Protein AF-A0A958JFH8-F1 (afdb_monomer_lite)

Radius of gyration: 34.31 Å; chains: 1; bounding box: 48×80×85 Å

Sequence (199 aa):
MSQTAINSTSQVHRKCSRRLGHFPWKLSGVAFRKRTEQREAQPAPEQCMRERDEEAGFTLIELLVASAIIVVLSGLAVQAYVIYRESSYHTIAMQMMGNTRTAMEAGKVDSERFTNNLFFISQTPGPATAMDGEDIVPGLTLPNDFYVYVFHNPGCQFVGCMEDYVITRHCKSGQRVIYSKAHDMGETVVYNAAAGGSC

Structure (mmCIF, N/CA/C/O backbone):
data_AF-A0A958JFH8-F1
#
_entry.id   AF-A0A958JFH8-F1
#
loop_
_atom_site.group_PDB
_atom_site.id
_atom_site.type_symbol
_atom_site.label_atom_id
_atom_site.label_alt_id
_atom_site.label_comp_id
_atom_site.label_asym_id
_atom_site.label_entity_id
_atom_site.label_seq_id
_atom_site.pdbx_PDB_ins_code
_atom_site.Cartn_x
_atom_site.Cartn_y
_atom_site.Cartn_z
_atom_site.occupancy
_atom_site.B_iso_or_equiv
_atom_site.auth_seq_id
_atom_site.auth_comp_id
_atom_site.auth_asym_id
_atom_site.auth_atom_id
_atom_site.pdbx_PDB_model_num
ATOM 1 N N . MET A 1 1 ? -14.923 -63.866 -23.556 1.00 43.12 1 MET A N 1
ATOM 2 C CA . MET A 1 1 ? -13.708 -64.141 -22.755 1.00 43.12 1 MET A CA 1
ATOM 3 C C . MET A 1 1 ? -13.418 -62.896 -21.938 1.00 43.12 1 MET A C 1
ATOM 5 O O . MET A 1 1 ? -13.375 -61.839 -22.536 1.00 43.12 1 MET A O 1
ATOM 9 N N . SER A 1 2 ? -13.237 -62.870 -20.630 1.00 45.47 2 SER A N 1
ATOM 10 C CA . SER A 1 2 ? -13.609 -63.737 -19.518 1.00 45.47 2 SER A CA 1
ATOM 11 C C . SER A 1 2 ? -13.667 -62.784 -18.318 1.00 45.47 2 SER A C 1
ATOM 13 O O . SER A 1 2 ? -12.849 -61.873 -18.221 1.00 45.47 2 SER A O 1
ATOM 15 N N . GLN A 1 3 ? -14.659 -62.956 -17.453 1.00 48.97 3 GLN A N 1
ATOM 16 C CA . GLN A 1 3 ? -14.825 -62.210 -16.206 1.00 48.97 3 GLN A CA 1
ATOM 17 C C . GLN A 1 3 ? -13.693 -62.535 -15.226 1.00 48.97 3 GLN A C 1
ATOM 19 O O . GLN A 1 3 ? -13.266 -63.687 -15.183 1.00 48.97 3 GLN A O 1
ATOM 24 N N . THR A 1 4 ? -13.322 -61.601 -14.343 1.00 50.38 4 THR A N 1
ATOM 25 C CA . THR A 1 4 ? -13.202 -61.909 -12.904 1.00 50.38 4 THR A CA 1
ATOM 26 C C . THR A 1 4 ? -13.373 -60.640 -12.062 1.00 50.38 4 THR A C 1
ATOM 28 O O . THR A 1 4 ? -12.617 -59.682 -12.186 1.00 50.38 4 THR A O 1
ATOM 31 N N . ALA A 1 5 ? -14.383 -60.664 -11.199 1.00 48.44 5 ALA A N 1
ATOM 32 C CA . ALA A 1 5 ? -14.588 -59.770 -10.066 1.00 48.44 5 ALA A CA 1
ATOM 33 C C . ALA A 1 5 ? -14.142 -60.490 -8.790 1.00 48.44 5 ALA A C 1
ATOM 35 O O . ALA A 1 5 ? -14.428 -61.678 -8.710 1.00 48.44 5 ALA A O 1
ATOM 36 N N . ILE A 1 6 ? -13.570 -59.802 -7.787 1.00 53.66 6 ILE A N 1
ATOM 37 C CA . ILE A 1 6 ? -13.691 -60.181 -6.361 1.00 53.66 6 ILE A CA 1
ATOM 38 C C . ILE A 1 6 ? -13.686 -58.919 -5.471 1.00 53.66 6 ILE A C 1
ATOM 40 O O . ILE A 1 6 ? -12.762 -58.111 -5.500 1.00 53.66 6 ILE A O 1
ATOM 44 N N . ASN A 1 7 ? -14.756 -58.801 -4.679 1.00 47.31 7 ASN A N 1
ATOM 45 C CA . ASN A 1 7 ? -14.999 -57.905 -3.543 1.00 47.31 7 ASN A CA 1
ATOM 46 C C . ASN A 1 7 ? -14.060 -58.159 -2.350 1.00 47.31 7 ASN A C 1
ATOM 48 O O . ASN A 1 7 ? -13.748 -59.310 -2.075 1.00 47.31 7 ASN A O 1
ATOM 52 N N . SER A 1 8 ? -13.814 -57.141 -1.512 1.00 47.75 8 SER A N 1
ATOM 53 C CA . SER A 1 8 ? -13.872 -57.308 -0.045 1.00 47.75 8 SER A CA 1
ATOM 54 C C . SER A 1 8 ? -13.848 -55.965 0.697 1.00 47.75 8 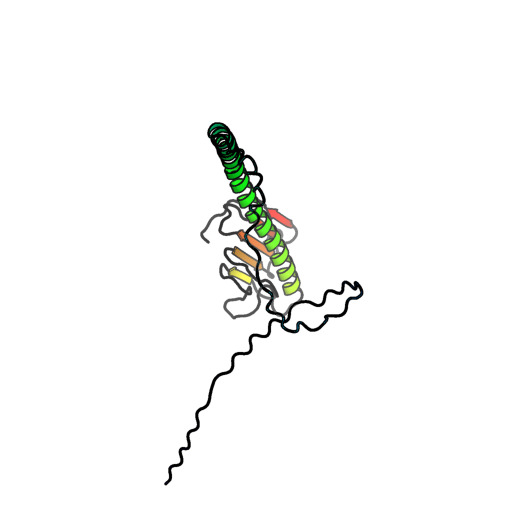SER A C 1
ATOM 56 O O . SER A 1 8 ? -12.862 -55.236 0.701 1.00 47.75 8 SER A O 1
ATOM 58 N N . THR A 1 9 ? -14.953 -55.694 1.382 1.00 48.53 9 THR A N 1
ATOM 59 C CA . THR A 1 9 ? -15.165 -54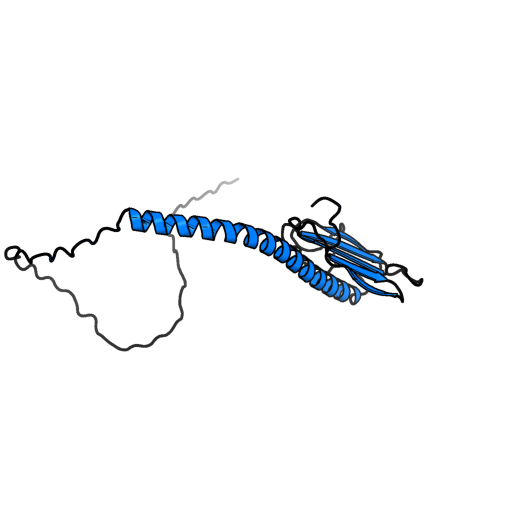.760 2.499 1.00 48.53 9 THR A CA 1
ATOM 60 C C . THR A 1 9 ? -14.145 -54.893 3.639 1.00 48.53 9 THR A C 1
ATOM 62 O O . THR A 1 9 ? -13.777 -56.016 3.962 1.00 48.53 9 THR A O 1
ATOM 65 N N . SER A 1 10 ? -13.807 -53.792 4.336 1.00 47.06 10 SER A N 1
ATOM 66 C CA . SER A 1 10 ? -13.825 -53.708 5.818 1.00 47.06 10 SER A CA 1
ATOM 67 C C . SER A 1 10 ? -13.238 -52.391 6.372 1.00 47.06 10 SER A C 1
ATOM 69 O O . SER A 1 10 ? -12.043 -52.140 6.300 1.00 47.06 10 SER A O 1
ATOM 71 N N . GLN A 1 11 ? -14.130 -51.608 6.985 1.00 51.16 11 GLN A N 1
ATOM 72 C CA . GLN A 1 11 ? -14.011 -50.894 8.268 1.00 51.16 11 GLN A CA 1
ATOM 73 C C . GLN A 1 11 ? -12.861 -49.905 8.571 1.00 51.16 11 GLN A C 1
ATOM 75 O O . GLN A 1 11 ? -11.722 -50.257 8.849 1.00 51.16 11 GLN A O 1
ATOM 80 N N . VAL A 1 12 ? -13.273 -48.635 8.683 1.00 49.16 12 VAL A N 1
ATOM 81 C CA . VAL A 1 12 ? -13.224 -47.787 9.895 1.00 49.16 12 VAL A CA 1
ATOM 82 C C . VAL A 1 12 ? -12.071 -48.038 10.878 1.00 49.16 12 VAL A C 1
ATOM 84 O O . VAL A 1 12 ? -12.144 -48.934 11.708 1.00 49.16 12 VAL A O 1
ATOM 87 N N . HIS A 1 13 ? -11.131 -47.091 10.952 1.00 42.47 13 HIS A N 1
ATOM 88 C CA . HIS A 1 13 ? -10.698 -46.559 12.247 1.00 42.47 13 HIS A CA 1
ATOM 89 C C . HIS A 1 13 ? -10.131 -45.142 12.106 1.00 42.47 13 HIS A C 1
ATOM 91 O O . HIS A 1 13 ? -9.110 -44.897 11.467 1.00 42.47 13 HIS A O 1
ATOM 97 N N . ARG A 1 14 ? -10.813 -44.190 12.749 1.00 45.66 14 ARG A N 1
ATOM 98 C CA . ARG A 1 14 ? -10.331 -42.827 12.976 1.00 45.66 14 ARG A CA 1
ATOM 99 C C . ARG A 1 14 ? -9.139 -42.883 13.937 1.00 45.66 14 ARG A C 1
ATOM 101 O O . ARG A 1 14 ? -9.270 -43.428 15.031 1.00 45.66 14 ARG A O 1
ATOM 108 N N . LYS A 1 15 ? -8.022 -42.244 13.586 1.00 43.84 15 LYS A N 1
ATOM 109 C CA . LYS A 1 15 ? -7.022 -41.785 14.561 1.00 43.84 15 LYS A CA 1
ATOM 110 C C . LYS A 1 15 ? -6.815 -40.284 14.401 1.00 43.84 15 LYS A C 1
ATOM 112 O O . LYS A 1 15 ? -6.065 -39.811 13.558 1.00 43.84 15 LYS A O 1
ATOM 117 N N . CYS A 1 16 ? -7.529 -39.556 15.254 1.00 44.66 16 CYS A N 1
ATOM 118 C CA . CYS A 1 16 ? -7.262 -38.171 15.603 1.00 44.66 16 CYS A CA 1
ATOM 119 C C . CYS A 1 16 ? -5.996 -38.153 16.474 1.00 44.66 16 CYS A C 1
ATOM 121 O O . CYS A 1 16 ? -6.046 -38.537 17.640 1.00 44.66 16 CYS A O 1
ATOM 123 N N . SER A 1 17 ? -4.855 -37.772 15.898 1.00 44.22 17 SER A N 1
ATOM 124 C CA . SER A 1 17 ? -3.601 -37.579 16.632 1.00 44.22 17 SER A CA 1
ATOM 125 C C . SER A 1 17 ? -3.283 -36.089 16.692 1.00 44.22 17 SER A C 1
ATOM 127 O O . SER A 1 17 ? -2.639 -35.538 15.802 1.00 44.22 17 SER A O 1
ATOM 129 N N . ARG A 1 18 ? -3.738 -35.441 17.769 1.00 42.56 18 ARG A N 1
ATOM 130 C CA . ARG A 1 18 ? -3.262 -34.121 18.195 1.00 42.56 18 ARG A CA 1
ATOM 131 C C . ARG A 1 18 ? -1.799 -34.250 18.622 1.00 42.56 18 ARG A C 1
ATOM 133 O O . ARG A 1 18 ? -1.506 -34.905 19.617 1.00 42.56 18 ARG A O 1
ATOM 140 N N . ARG A 1 19 ? -0.888 -33.618 17.883 1.00 42.19 19 ARG A N 1
ATOM 141 C CA . ARG A 1 19 ? 0.501 -33.401 18.298 1.00 42.19 19 ARG A CA 1
ATOM 142 C C . ARG A 1 19 ? 0.599 -31.963 18.812 1.00 42.19 19 ARG A C 1
ATOM 144 O O . ARG A 1 19 ? 0.739 -31.032 18.031 1.00 42.19 19 ARG A O 1
ATOM 151 N N . LEU A 1 20 ? 0.451 -31.800 20.124 1.00 45.47 20 LEU A N 1
ATOM 152 C CA . LEU A 1 20 ? 0.710 -30.561 20.855 1.00 45.47 20 LEU A CA 1
ATOM 153 C C . LEU A 1 20 ? 1.775 -30.841 21.917 1.00 45.47 20 LEU A C 1
ATOM 155 O O . LEU A 1 20 ? 1.652 -31.804 22.667 1.00 45.47 20 LEU A O 1
ATOM 159 N N . GLY A 1 21 ? 2.763 -29.949 21.988 1.00 39.91 21 GLY A N 1
ATOM 160 C CA . GLY A 1 21 ? 3.472 -29.624 23.224 1.00 39.91 21 GLY A CA 1
ATOM 161 C C . GLY A 1 21 ? 4.788 -30.355 23.476 1.00 39.91 21 GLY A C 1
ATOM 162 O O . GLY A 1 21 ? 4.817 -31.395 24.125 1.00 39.91 21 GLY A O 1
ATOM 163 N N . HIS A 1 22 ? 5.896 -29.732 23.072 1.00 42.22 22 HIS A N 1
ATOM 164 C CA . HIS A 1 22 ? 7.178 -29.865 23.762 1.00 42.22 22 HIS A CA 1
ATOM 165 C C . HIS A 1 22 ? 7.408 -28.555 24.529 1.00 42.22 22 HIS A C 1
ATOM 167 O O . HIS A 1 22 ? 7.768 -27.542 23.940 1.00 42.22 22 HIS A O 1
ATOM 173 N N . PHE A 1 23 ? 7.116 -28.565 25.829 1.00 39.59 23 PHE A N 1
ATOM 174 C CA . PHE A 1 23 ? 7.444 -27.499 26.780 1.00 39.59 23 PHE A CA 1
ATOM 175 C C . PHE A 1 23 ? 7.890 -28.187 28.079 1.00 39.59 23 PHE A C 1
ATOM 177 O O . PHE A 1 23 ? 7.067 -28.859 28.705 1.00 39.59 23 PHE A O 1
ATOM 184 N N . PRO A 1 24 ? 9.174 -28.102 28.474 1.00 50.47 24 PRO A N 1
ATOM 185 C CA . PRO A 1 24 ? 9.676 -28.808 29.638 1.00 50.47 24 PRO A CA 1
ATOM 186 C C . PRO A 1 24 ? 9.668 -27.882 30.854 1.00 50.47 24 PRO A C 1
ATOM 188 O O . PRO A 1 24 ? 10.426 -26.921 30.934 1.00 50.47 24 PRO A O 1
ATOM 191 N N . TRP A 1 25 ? 8.853 -28.219 31.842 1.00 41.84 25 TRP A N 1
ATOM 192 C CA . TRP A 1 25 ? 9.028 -27.763 33.213 1.00 41.84 25 TRP A CA 1
ATOM 193 C C . TRP A 1 25 ? 9.111 -29.017 34.078 1.00 41.84 25 TRP A C 1
ATOM 195 O O . TRP A 1 25 ? 8.146 -29.740 34.306 1.00 41.84 25 TRP A O 1
ATOM 205 N N . LYS A 1 26 ? 10.352 -29.322 34.461 1.00 43.72 26 LYS A N 1
ATOM 206 C CA . LYS A 1 26 ? 10.720 -30.310 35.470 1.00 43.72 26 LYS A CA 1
ATOM 207 C C . LYS A 1 26 ? 10.218 -29.812 36.819 1.00 43.72 26 LYS A C 1
ATOM 209 O O . LYS A 1 26 ? 10.784 -28.849 37.320 1.00 43.72 26 LYS A O 1
ATOM 214 N N . LEU A 1 27 ? 9.290 -30.531 37.439 1.00 51.03 27 LEU A N 1
ATOM 215 C CA . LEU A 1 27 ? 9.222 -30.646 38.894 1.00 51.03 27 LEU A CA 1
ATOM 216 C C . LEU A 1 27 ? 8.847 -32.087 39.270 1.00 51.03 27 LEU A C 1
ATOM 218 O O . LEU A 1 27 ? 7.727 -32.552 39.100 1.00 51.03 27 LEU A O 1
ATOM 222 N N . SER A 1 28 ? 9.897 -32.797 39.665 1.00 46.47 28 SER A N 1
ATOM 223 C CA . SER A 1 28 ? 10.014 -33.811 40.709 1.00 46.47 28 SER A CA 1
ATOM 224 C C . SER A 1 28 ? 8.740 -34.355 41.369 1.00 46.47 28 SER A C 1
ATOM 226 O O . SER A 1 28 ? 8.088 -33.658 42.134 1.00 46.47 28 SER A O 1
ATOM 228 N N . GLY A 1 29 ? 8.557 -35.671 41.203 1.00 50.00 29 GLY A N 1
ATOM 229 C CA . GLY A 1 29 ? 8.165 -36.602 42.264 1.00 50.00 29 GLY A CA 1
ATOM 230 C C . GLY A 1 29 ? 6.700 -36.592 42.696 1.00 50.00 29 GLY A C 1
ATOM 231 O O . GLY A 1 29 ? 6.234 -35.628 43.277 1.00 50.00 29 GLY A O 1
ATOM 232 N N . VAL A 1 30 ? 6.016 -37.725 42.502 1.00 52.16 30 VAL A N 1
ATOM 233 C CA . VAL A 1 30 ? 5.329 -38.504 43.556 1.00 52.16 30 VAL A CA 1
ATOM 234 C C . VAL A 1 30 ? 4.634 -39.708 42.902 1.00 52.16 30 VAL A C 1
ATOM 236 O O . VAL A 1 30 ? 4.019 -39.620 41.842 1.00 52.16 30 VAL A O 1
ATOM 239 N N . ALA A 1 31 ? 4.800 -40.862 43.544 1.00 54.75 31 ALA A N 1
ATOM 240 C CA . ALA A 1 31 ? 4.315 -42.171 43.138 1.00 54.75 31 ALA A CA 1
ATOM 241 C C . ALA A 1 31 ? 2.780 -42.288 43.194 1.00 54.75 31 ALA A C 1
ATOM 243 O O . ALA A 1 31 ? 2.155 -41.978 44.208 1.00 54.75 31 ALA A O 1
ATOM 244 N N . PHE A 1 32 ? 2.177 -42.815 42.124 1.00 40.75 32 PHE A N 1
ATOM 245 C CA . PHE A 1 32 ? 0.748 -43.122 42.069 1.00 40.75 32 PHE A CA 1
ATOM 246 C C . PHE A 1 32 ? 0.477 -44.514 42.666 1.00 40.75 32 PHE A C 1
ATOM 248 O O . PHE A 1 32 ? 0.797 -45.550 42.078 1.00 40.75 32 PHE A O 1
ATOM 255 N N . ARG A 1 33 ? -0.081 -44.517 43.881 1.00 55.66 33 ARG A N 1
ATOM 256 C CA . ARG A 1 33 ? -0.461 -45.685 44.690 1.00 55.66 33 ARG A CA 1
ATOM 257 C C . ARG A 1 33 ? -1.808 -46.248 44.204 1.00 55.66 33 ARG A C 1
ATOM 259 O O . ARG A 1 33 ? -2.744 -45.492 43.958 1.00 55.66 33 ARG A O 1
ATOM 266 N N . LYS A 1 34 ? -1.894 -47.578 44.065 1.00 50.91 34 LYS A N 1
ATOM 267 C CA . LYS A 1 34 ? -3.080 -48.329 43.609 1.00 50.91 34 LYS A CA 1
ATOM 268 C C . LYS A 1 34 ? -4.303 -48.068 44.499 1.00 50.91 34 LYS A C 1
ATOM 270 O O . LYS A 1 34 ? -4.214 -48.159 45.719 1.00 50.91 34 LYS A O 1
ATOM 275 N N . ARG A 1 35 ? -5.443 -47.802 43.856 1.00 45.03 35 ARG A N 1
ATOM 276 C CA . ARG A 1 35 ? -6.782 -47.715 44.450 1.00 45.03 35 ARG A CA 1
ATOM 277 C C . ARG A 1 35 ? -7.375 -49.127 44.515 1.00 45.03 35 ARG A C 1
ATOM 279 O O . ARG A 1 35 ? -7.827 -49.636 43.495 1.00 45.03 35 ARG A O 1
ATOM 286 N N . THR A 1 36 ? -7.323 -49.758 45.684 1.00 53.34 36 THR A N 1
ATOM 287 C CA . THR A 1 36 ? -8.147 -50.928 46.025 1.00 53.34 36 THR A CA 1
ATOM 288 C C . THR A 1 36 ? -9.402 -50.477 46.753 1.00 53.34 36 THR A C 1
ATOM 290 O O . THR A 1 36 ? -9.381 -49.518 47.522 1.00 53.34 36 THR A O 1
ATOM 293 N N . GLU A 1 37 ? -10.482 -51.179 46.437 1.00 59.91 37 GLU A N 1
ATOM 294 C CA . GLU A 1 37 ? -11.797 -51.143 47.059 1.00 59.91 37 GLU A CA 1
ATOM 295 C C . GLU A 1 37 ? -11.754 -51.033 48.582 1.00 59.91 37 GLU A C 1
ATOM 297 O O . GLU A 1 37 ? -11.043 -51.788 49.238 1.00 59.91 37 GLU A O 1
ATOM 302 N N . GLN A 1 38 ? -12.622 -50.182 49.125 1.00 52.25 38 GLN A N 1
ATOM 303 C CA . GLN A 1 38 ? -13.293 -50.438 50.394 1.00 52.25 38 GLN A CA 1
ATOM 304 C C . GLN A 1 38 ? -14.610 -49.656 50.414 1.00 52.25 38 GLN A C 1
ATOM 306 O O . GLN A 1 38 ? -14.647 -48.428 50.434 1.00 52.25 38 GLN A O 1
ATOM 311 N N . ARG A 1 39 ? -15.707 -50.416 50.319 1.00 56.78 39 ARG A N 1
ATOM 312 C CA . ARG A 1 39 ? -17.035 -50.005 50.765 1.00 56.78 39 ARG A CA 1
ATOM 313 C C . ARG A 1 39 ? -16.984 -49.968 52.289 1.00 56.78 39 ARG A C 1
ATOM 315 O O . ARG A 1 39 ? -16.940 -51.028 52.903 1.00 56.78 39 ARG A O 1
ATOM 322 N N . GLU A 1 40 ? -17.042 -48.782 52.873 1.00 56.00 40 GLU A N 1
ATOM 323 C CA . GLU A 1 40 ? -17.376 -48.610 54.285 1.00 56.00 40 GLU A CA 1
ATOM 324 C C . GLU A 1 40 ? -18.542 -47.637 54.435 1.00 56.00 40 GLU A C 1
ATOM 326 O O . GLU A 1 40 ? -18.737 -46.714 53.643 1.00 56.00 40 GLU A O 1
ATOM 331 N N . ALA A 1 41 ? -19.372 -47.975 55.415 1.00 56.38 41 ALA A N 1
ATOM 332 C CA . ALA A 1 41 ? -20.666 -47.406 55.721 1.00 56.38 41 ALA A CA 1
ATOM 333 C C . ALA A 1 41 ? -20.605 -45.888 55.929 1.00 56.38 41 ALA A C 1
ATOM 335 O O . ALA A 1 41 ? -19.731 -45.379 56.622 1.00 56.38 41 ALA A O 1
ATOM 336 N N . GLN A 1 42 ? -21.579 -45.179 55.359 1.00 60.44 42 GLN A N 1
ATOM 337 C CA . GLN A 1 42 ? -21.812 -43.765 55.640 1.00 60.44 42 GLN A CA 1
ATOM 338 C C . GLN A 1 42 ? -22.585 -43.638 56.964 1.00 60.44 42 GLN A C 1
ATOM 340 O O . GLN A 1 42 ? -23.738 -44.079 57.016 1.00 60.44 42 GLN A O 1
ATOM 345 N N . PRO A 1 43 ? -22.009 -43.053 58.032 1.00 63.31 43 PRO A N 1
ATOM 346 C CA . PRO A 1 43 ? -22.801 -42.503 59.118 1.00 63.31 43 PRO A CA 1
ATOM 347 C C . PRO A 1 43 ? -23.482 -41.203 58.664 1.00 63.31 43 PRO A C 1
ATOM 349 O O . PRO A 1 43 ? -23.073 -40.567 57.693 1.00 63.31 43 PRO A O 1
ATOM 352 N N . ALA A 1 44 ? -24.570 -40.881 59.362 1.00 59.16 44 ALA A N 1
ATOM 353 C CA . ALA A 1 44 ? -25.533 -39.814 59.107 1.00 59.16 44 ALA A CA 1
ATOM 354 C C . ALA A 1 44 ? -24.928 -38.467 58.655 1.00 59.16 44 ALA A C 1
ATOM 356 O O . ALA A 1 44 ? -23.821 -38.120 59.065 1.00 59.16 44 ALA A O 1
ATOM 357 N N . PRO A 1 45 ? -25.670 -37.668 57.862 1.00 54.47 45 PRO A N 1
ATOM 358 C CA . PRO A 1 45 ? -25.220 -36.344 57.470 1.00 54.47 45 PRO A CA 1
ATOM 359 C C . PRO A 1 45 ? -25.181 -35.442 58.705 1.00 54.47 45 PRO A C 1
ATOM 361 O O . PRO A 1 45 ? -26.208 -34.921 59.142 1.00 54.47 45 PRO A O 1
ATOM 364 N N . GLU A 1 46 ? -23.989 -35.236 59.259 1.00 58.62 46 GLU A N 1
ATOM 365 C CA . GLU A 1 46 ? -23.711 -34.028 60.020 1.00 58.62 46 GLU A CA 1
ATOM 366 C C . GLU A 1 46 ? -24.025 -32.852 59.095 1.00 58.62 46 GLU A C 1
ATOM 368 O O . GLU A 1 46 ? -23.377 -32.635 58.068 1.00 58.62 46 GLU A O 1
ATOM 373 N N . GLN A 1 47 ? -25.096 -32.135 59.425 1.00 61.31 47 GLN A N 1
ATOM 374 C CA . GLN A 1 47 ? -25.429 -30.861 58.816 1.00 61.31 47 GLN A CA 1
ATOM 375 C C . GLN A 1 47 ? -24.329 -29.875 59.208 1.00 61.31 47 GLN A C 1
ATOM 377 O O . GLN A 1 47 ? -24.446 -29.141 60.186 1.00 61.31 47 GLN A O 1
ATOM 382 N N . CYS A 1 48 ? -23.237 -29.881 58.445 1.00 55.00 48 CYS A N 1
ATOM 383 C CA . CYS A 1 48 ? -22.303 -28.776 58.425 1.00 55.00 48 CYS A CA 1
ATOM 384 C C . CYS A 1 48 ? -23.128 -27.555 58.011 1.00 55.00 48 CYS A C 1
ATOM 386 O O . CYS A 1 48 ? -23.688 -27.525 56.910 1.00 55.00 48 CYS A O 1
ATOM 388 N N . MET A 1 49 ? -23.289 -26.606 58.938 1.00 54.84 49 MET A N 1
ATOM 389 C CA . MET A 1 49 ? -23.794 -25.272 58.648 1.00 54.84 49 MET A CA 1
ATOM 390 C C . MET A 1 49 ? -23.076 -24.793 57.389 1.00 54.84 49 MET A C 1
ATOM 392 O O . MET A 1 49 ? -21.892 -24.473 57.428 1.00 54.84 49 MET A O 1
ATOM 396 N N . ARG A 1 50 ? -23.788 -24.763 56.257 1.00 61.38 50 ARG A N 1
ATOM 397 C CA . ARG A 1 50 ? -23.412 -23.862 55.177 1.00 61.38 50 ARG A CA 1
ATOM 398 C C . ARG A 1 50 ? -23.501 -22.486 55.807 1.00 61.38 50 ARG A C 1
ATOM 400 O O . ARG A 1 50 ? -24.613 -22.009 56.047 1.00 61.38 50 ARG A O 1
ATOM 407 N N . GLU A 1 51 ? -22.352 -21.887 56.100 1.00 63.03 51 GLU A N 1
ATOM 408 C CA . GLU A 1 51 ? -22.230 -20.439 56.041 1.00 63.03 51 GLU A CA 1
ATOM 409 C C . GLU A 1 51 ? -22.904 -20.053 54.724 1.00 63.03 51 GLU A C 1
ATOM 411 O O . GLU A 1 51 ? -22.473 -20.420 53.629 1.00 63.03 51 GLU A O 1
ATOM 416 N N . ARG A 1 52 ? -24.107 -19.487 54.840 1.00 63.38 52 ARG A N 1
ATOM 417 C CA . ARG A 1 52 ? -24.708 -18.778 53.729 1.00 63.38 52 ARG A CA 1
ATOM 418 C C . ARG A 1 52 ? -23.815 -17.566 53.603 1.00 63.38 52 ARG A C 1
ATOM 420 O O . ARG A 1 52 ? -24.012 -16.617 54.353 1.00 63.38 52 ARG A O 1
ATOM 427 N N . ASP A 1 53 ? -22.809 -17.668 52.737 1.00 64.94 53 ASP A N 1
ATOM 428 C CA . ASP A 1 53 ? -22.144 -16.498 52.189 1.00 64.94 53 ASP A CA 1
ATOM 429 C C . ASP A 1 53 ? -23.268 -15.523 51.862 1.00 64.94 53 ASP A C 1
ATOM 431 O O . ASP A 1 53 ? -24.192 -15.860 51.114 1.00 64.94 53 ASP A O 1
ATOM 435 N N . GLU A 1 54 ? -23.284 -14.393 52.561 1.00 62.03 54 GLU A N 1
ATOM 436 C CA . GLU A 1 54 ? -24.270 -13.355 52.344 1.00 62.03 54 GLU A CA 1
ATOM 437 C C . GLU A 1 54 ? -24.109 -12.941 50.884 1.00 62.03 54 GLU A C 1
ATOM 439 O O . GLU A 1 54 ? -23.141 -12.279 50.513 1.00 62.03 54 GLU A O 1
ATOM 444 N N . GLU A 1 55 ? -25.006 -13.436 50.030 1.00 65.88 55 GLU A N 1
ATOM 445 C CA . GLU A 1 55 ? -25.052 -13.101 48.616 1.00 65.88 55 GLU A CA 1
ATOM 446 C C . GLU A 1 55 ? -25.361 -11.604 48.537 1.00 65.88 55 GLU A C 1
ATOM 448 O O . GLU A 1 55 ? -26.518 -11.180 48.519 1.00 65.88 55 GLU A O 1
ATOM 453 N N . ALA A 1 56 ? -24.306 -10.787 48.566 1.00 72.44 56 ALA A N 1
ATOM 454 C CA . ALA A 1 56 ? -24.362 -9.357 48.345 1.00 72.44 56 ALA A CA 1
ATOM 455 C C . ALA A 1 56 ? -24.833 -9.140 46.903 1.00 72.44 56 ALA A C 1
ATOM 457 O O . ALA A 1 56 ? -24.049 -9.124 45.954 1.00 72.44 56 ALA A O 1
ATOM 458 N N . GLY A 1 57 ? -26.152 -9.069 46.731 1.00 74.06 57 GLY A N 1
ATOM 459 C CA . GLY A 1 57 ? -26.778 -8.815 45.445 1.00 74.06 57 GLY A CA 1
ATOM 460 C C . GLY A 1 57 ? -26.345 -7.452 44.918 1.00 74.06 57 GLY A C 1
ATOM 461 O O . GLY A 1 57 ? -26.456 -6.447 45.621 1.00 74.06 57 GLY A O 1
ATOM 462 N N . PHE A 1 58 ? -25.867 -7.421 43.672 1.00 80.50 58 PHE A N 1
ATOM 463 C CA . PHE A 1 58 ? -25.594 -6.181 42.950 1.00 80.50 58 PHE A CA 1
ATOM 464 C C . PHE A 1 58 ? -26.830 -5.283 43.007 1.00 80.50 58 PHE A C 1
ATOM 466 O O . PHE A 1 58 ? -27.941 -5.703 42.664 1.00 80.50 58 PHE A O 1
ATOM 473 N N . THR A 1 59 ? -26.654 -4.042 43.447 1.00 89.69 59 THR A N 1
ATOM 474 C CA . THR A 1 59 ? -27.777 -3.108 43.502 1.00 89.69 59 THR A CA 1
ATOM 475 C C . THR A 1 59 ? -28.204 -2.738 42.076 1.00 89.69 59 THR A C 1
ATOM 477 O O . THR A 1 59 ? -27.374 -2.594 41.176 1.00 89.69 59 THR A O 1
ATOM 480 N N . LEU A 1 60 ? -29.510 -2.562 41.838 1.00 89.00 60 LEU A N 1
ATOM 481 C CA . LEU A 1 60 ? -30.022 -2.191 40.508 1.00 89.00 60 LEU A CA 1
ATOM 482 C C . LEU A 1 60 ? -29.406 -0.871 40.018 1.00 89.00 60 LEU A C 1
ATOM 484 O O . LEU A 1 60 ? -29.116 -0.713 38.833 1.00 89.00 60 LEU A O 1
ATOM 488 N N . ILE A 1 61 ? -29.157 0.056 40.944 1.00 94.12 61 ILE A N 1
ATOM 489 C CA . ILE A 1 61 ? -28.524 1.340 40.643 1.00 94.12 61 ILE A CA 1
ATOM 490 C C . ILE A 1 61 ? -27.068 1.186 40.189 1.00 94.12 61 ILE A C 1
ATOM 492 O O . ILE A 1 61 ? -26.632 1.912 39.300 1.00 94.12 61 ILE A O 1
ATOM 496 N N . GLU A 1 62 ? -26.330 0.223 40.735 1.00 93.75 62 GLU A N 1
ATOM 497 C CA . GLU A 1 62 ? -24.936 -0.019 40.367 1.00 93.75 62 GLU A CA 1
ATOM 498 C C . GLU A 1 62 ? -24.821 -0.537 38.932 1.00 93.75 62 GLU A C 1
ATOM 500 O O . GLU A 1 62 ? -24.019 -0.027 38.149 1.00 93.75 62 GLU A O 1
ATOM 505 N N . LEU A 1 63 ? -25.708 -1.454 38.534 1.00 92.31 63 LEU A N 1
ATOM 506 C CA . LEU A 1 63 ? -25.796 -1.886 37.138 1.00 92.31 63 LEU A CA 1
ATOM 507 C C . LEU A 1 63 ? -26.240 -0.756 36.197 1.00 92.31 63 LEU A C 1
ATOM 509 O O . LEU A 1 63 ? -25.755 -0.656 35.065 1.00 92.31 63 LEU A O 1
ATOM 513 N N . LEU A 1 64 ? -27.139 0.115 36.656 1.00 94.25 64 LEU A N 1
ATOM 514 C CA . LEU A 1 64 ? -27.633 1.235 35.858 1.00 94.25 64 LEU A CA 1
ATOM 515 C C . LEU A 1 64 ? -26.524 2.258 35.587 1.00 94.25 64 LEU A C 1
ATOM 517 O O . LEU A 1 64 ? -26.315 2.648 34.440 1.00 94.25 64 LEU A O 1
ATOM 521 N N . VAL A 1 65 ? -25.765 2.653 36.608 1.00 96.31 65 VAL A N 1
ATOM 522 C CA . VAL A 1 65 ? -24.659 3.607 36.438 1.00 96.31 65 VAL A CA 1
ATOM 523 C C . VAL A 1 65 ? -23.520 2.988 35.624 1.00 96.31 65 VAL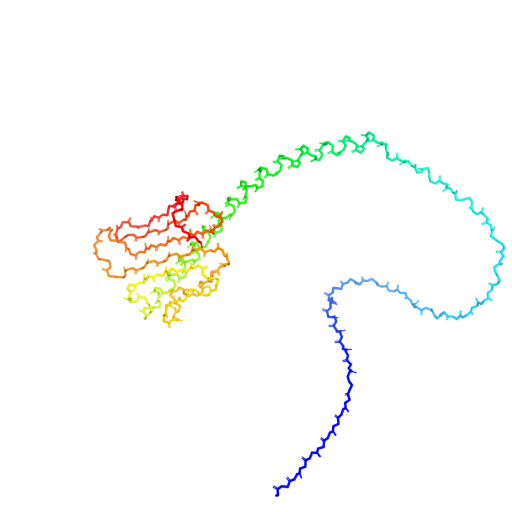 A C 1
ATOM 525 O O . VAL A 1 65 ? -22.989 3.642 34.726 1.00 96.31 65 VAL A O 1
ATOM 528 N N . ALA A 1 66 ? -23.178 1.718 35.862 1.00 95.94 66 ALA A N 1
ATOM 529 C CA . ALA A 1 66 ? -22.134 1.036 35.100 1.00 95.94 66 ALA A CA 1
ATOM 530 C C . ALA A 1 66 ? -22.468 0.960 33.599 1.00 95.94 66 ALA A C 1
ATOM 532 O O . ALA A 1 66 ? -21.641 1.311 32.755 1.00 95.94 66 ALA A O 1
ATOM 533 N N . SER A 1 67 ? -23.695 0.559 33.252 1.00 95.88 67 SER A N 1
ATOM 534 C CA . SER A 1 67 ? -24.131 0.501 31.851 1.00 95.88 67 SER A CA 1
ATOM 535 C C . SER A 1 67 ? -24.207 1.887 31.203 1.00 95.88 67 SER A C 1
ATOM 537 O O . SER A 1 67 ? -23.792 2.034 30.052 1.00 95.88 67 SER A O 1
ATOM 539 N N . ALA A 1 68 ? -24.631 2.919 31.942 1.00 97.25 68 ALA A N 1
ATOM 540 C CA . ALA A 1 68 ? -24.626 4.297 31.454 1.00 97.25 68 ALA A CA 1
ATOM 541 C C . ALA A 1 68 ? -23.213 4.771 31.069 1.00 97.25 68 ALA A C 1
ATOM 543 O O . ALA A 1 68 ? -23.027 5.355 30.000 1.00 97.25 68 ALA A O 1
ATOM 544 N N . ILE A 1 69 ? -22.200 4.463 31.885 1.00 97.88 69 ILE A N 1
ATOM 545 C CA . ILE A 1 69 ? -20.802 4.808 31.584 1.00 97.88 69 ILE A CA 1
ATOM 546 C C . ILE A 1 69 ? -20.307 4.057 30.338 1.00 97.88 69 ILE A C 1
ATOM 548 O O . ILE A 1 69 ? -19.684 4.664 29.464 1.00 97.88 69 ILE A O 1
ATOM 552 N N . ILE A 1 70 ? -20.616 2.761 30.210 1.00 97.69 70 ILE A N 1
ATOM 553 C CA . ILE A 1 70 ? -20.209 1.949 29.050 1.00 97.69 70 ILE A CA 1
ATOM 554 C C . ILE A 1 70 ? -20.785 2.516 27.747 1.00 97.69 70 ILE A C 1
ATOM 556 O O . ILE A 1 70 ? -20.067 2.595 26.748 1.00 97.69 70 ILE A O 1
ATOM 560 N N . VAL A 1 71 ? -22.048 2.953 27.749 1.00 98.06 71 VAL A N 1
ATOM 561 C CA . VAL A 1 71 ? -22.691 3.545 26.564 1.00 98.06 71 VAL A CA 1
ATOM 562 C C . 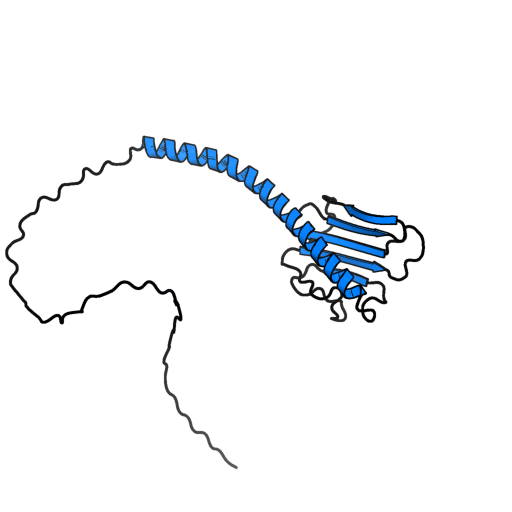VAL A 1 71 ? -21.965 4.815 26.120 1.00 98.06 71 VAL A C 1
ATOM 564 O O . VAL A 1 71 ? -21.661 4.968 24.935 1.00 98.06 71 VAL A O 1
ATOM 567 N N . VAL A 1 72 ? -21.626 5.698 27.061 1.00 97.38 72 VAL A N 1
ATOM 568 C CA . VAL A 1 72 ? -20.912 6.946 26.751 1.00 97.38 72 VAL A CA 1
ATOM 569 C C . VAL A 1 72 ? -19.512 6.661 26.194 1.00 97.38 72 VAL A C 1
ATOM 571 O O . VAL A 1 72 ? -19.135 7.227 25.165 1.00 97.38 72 VAL A O 1
ATOM 574 N N . LEU A 1 73 ? -18.753 5.748 26.813 1.00 97.88 73 LEU A N 1
ATOM 575 C CA . LEU A 1 73 ? -17.407 5.386 26.349 1.00 97.88 73 LEU A CA 1
ATOM 576 C C . LEU A 1 73 ? -17.427 4.706 24.974 1.00 97.88 73 LEU A C 1
ATOM 578 O O . LEU A 1 73 ? -16.594 5.013 24.118 1.00 97.88 73 LEU A O 1
ATOM 582 N N . SER A 1 74 ? -18.392 3.813 24.739 1.00 97.62 74 SER A N 1
ATOM 583 C CA . SER A 1 74 ? -18.549 3.128 23.455 1.00 97.62 74 SER A CA 1
ATOM 584 C C . SER A 1 74 ? -18.820 4.118 22.320 1.00 97.62 74 SER A C 1
ATOM 586 O O . SER A 1 74 ? -18.202 4.010 21.261 1.00 97.62 74 SER A O 1
ATOM 588 N N . GLY A 1 75 ? -19.661 5.131 22.554 1.00 97.25 75 GLY A N 1
ATOM 589 C CA . GLY A 1 75 ? -19.957 6.160 21.556 1.00 97.25 75 GLY A CA 1
ATOM 590 C C . GLY A 1 75 ? -18.713 6.916 21.074 1.00 97.25 75 GLY A C 1
ATOM 591 O O . GLY A 1 75 ? -18.533 7.103 19.869 1.00 97.25 75 GLY A O 1
ATOM 592 N N . LEU A 1 76 ? -17.820 7.297 21.993 1.00 96.94 76 LEU A N 1
ATOM 593 C CA . LEU A 1 76 ? -16.565 7.977 21.646 1.00 96.94 76 LEU A CA 1
ATOM 594 C C . LEU A 1 76 ? -15.594 7.052 20.901 1.00 96.94 76 LEU A C 1
ATOM 596 O O . LEU A 1 76 ? -14.962 7.463 19.925 1.00 96.94 76 LEU A O 1
ATOM 600 N N . ALA A 1 77 ? -15.506 5.790 21.322 1.00 97.31 77 ALA A N 1
ATOM 601 C CA . ALA A 1 77 ? -14.612 4.814 20.709 1.00 97.31 77 ALA A CA 1
ATOM 602 C C . ALA A 1 77 ? -14.959 4.533 19.235 1.00 97.31 77 ALA A C 1
ATOM 604 O O . ALA A 1 77 ? -14.056 4.354 18.418 1.00 97.31 77 ALA A O 1
ATOM 605 N N . VAL A 1 78 ? -16.246 4.539 18.868 1.00 96.00 78 VAL A N 1
ATOM 606 C CA . VAL A 1 78 ? -16.687 4.264 17.488 1.00 96.00 78 VAL A CA 1
ATOM 607 C C . VAL A 1 78 ? -16.152 5.300 16.496 1.00 96.00 78 VAL A C 1
ATOM 609 O O . VAL A 1 78 ? -15.684 4.928 15.422 1.00 96.00 78 VAL A O 1
ATOM 612 N N . GLN A 1 79 ? -16.166 6.590 16.840 1.00 95.12 79 GLN A N 1
ATOM 613 C CA . GLN A 1 79 ? -15.696 7.639 15.924 1.00 95.12 79 GLN A CA 1
ATOM 614 C C . GLN A 1 79 ? -14.185 7.552 15.695 1.00 95.12 79 GLN A C 1
ATOM 616 O O . GLN A 1 79 ? -13.719 7.572 14.555 1.00 95.12 79 GLN A O 1
ATOM 621 N N . ALA A 1 80 ? -13.424 7.376 16.779 1.00 95.31 80 ALA A N 1
ATOM 622 C CA . ALA A 1 80 ? -11.979 7.184 16.706 1.00 95.31 80 ALA A CA 1
ATOM 623 C C . ALA A 1 80 ? -11.618 5.935 15.885 1.00 95.31 80 ALA A C 1
ATOM 625 O O . ALA A 1 80 ? -10.683 5.963 15.084 1.00 95.31 80 ALA A O 1
ATOM 626 N N . TYR A 1 81 ? -12.396 4.859 16.032 1.00 96.31 81 TYR A N 1
ATOM 627 C CA . TYR A 1 81 ? -12.204 3.627 15.275 1.00 96.31 81 TYR A CA 1
ATOM 628 C C . TYR A 1 81 ? -12.367 3.826 13.761 1.00 96.31 81 TYR A C 1
ATOM 630 O O . TYR A 1 81 ? -11.570 3.286 12.996 1.00 96.31 81 TYR A O 1
ATOM 638 N N . VAL A 1 82 ? -13.350 4.615 13.310 1.00 94.44 82 VAL A N 1
ATOM 639 C CA . VAL A 1 82 ? -13.556 4.881 11.873 1.00 94.44 82 VAL A CA 1
ATOM 640 C C . VAL A 1 82 ? -12.347 5.597 11.264 1.00 94.44 82 VAL A C 1
ATOM 642 O O . VAL A 1 82 ? -11.829 5.145 10.242 1.00 94.44 82 VAL A O 1
ATOM 645 N N . ILE A 1 83 ? -11.852 6.648 11.922 1.00 93.69 83 ILE A N 1
ATOM 646 C CA . ILE A 1 83 ? -10.687 7.421 11.457 1.00 93.69 83 ILE A CA 1
ATOM 647 C C . ILE A 1 83 ? -9.430 6.543 11.431 1.00 93.69 83 ILE A C 1
ATOM 649 O O . ILE A 1 83 ? -8.685 6.533 10.452 1.00 93.69 83 ILE A O 1
ATOM 653 N N . TYR A 1 84 ? -9.206 5.768 12.496 1.00 96.00 84 TYR A N 1
ATOM 654 C CA . TYR A 1 84 ? -8.074 4.846 12.576 1.00 96.00 84 TYR A CA 1
ATOM 655 C C . TYR A 1 84 ? -8.117 3.783 11.471 1.00 96.00 84 TYR A C 1
ATOM 657 O O . TYR A 1 84 ? -7.101 3.434 10.871 1.00 96.00 84 TYR A O 1
ATOM 665 N N . ARG A 1 85 ? -9.308 3.265 11.167 1.00 95.00 85 ARG A N 1
ATOM 666 C CA . ARG A 1 85 ? -9.482 2.267 10.118 1.00 95.00 85 ARG A CA 1
ATOM 667 C C . ARG A 1 85 ? -9.178 2.849 8.737 1.00 95.00 85 ARG A C 1
ATOM 669 O O . ARG A 1 85 ? -8.506 2.190 7.947 1.00 95.00 85 ARG A O 1
ATOM 676 N N . GLU A 1 86 ? -9.616 4.070 8.451 1.00 92.31 86 GLU A N 1
ATOM 677 C CA . GLU A 1 86 ? -9.301 4.742 7.187 1.00 92.31 86 GLU A CA 1
ATOM 678 C C . GLU A 1 86 ? -7.794 4.985 7.019 1.00 92.31 86 GLU A C 1
ATOM 680 O O . GLU A 1 86 ? -7.230 4.638 5.977 1.00 92.31 86 GLU A O 1
ATOM 685 N N . SER A 1 87 ? -7.120 5.487 8.058 1.00 92.62 87 SER A N 1
ATOM 686 C CA . SER A 1 87 ? -5.670 5.707 8.016 1.00 92.62 87 SER A CA 1
ATOM 687 C C . SER A 1 87 ? -4.896 4.396 7.859 1.00 92.62 87 SER A C 1
ATOM 689 O O . SER A 1 87 ? -3.936 4.346 7.092 1.00 92.62 87 SER A O 1
ATOM 691 N N . SER A 1 88 ? -5.367 3.306 8.475 1.00 95.44 88 SER A N 1
ATOM 692 C CA . SER A 1 88 ? -4.768 1.977 8.308 1.00 95.44 88 SER A CA 1
ATOM 693 C C . SER A 1 88 ? -4.800 1.504 6.850 1.00 95.44 88 SER A C 1
ATOM 695 O O . SER A 1 88 ? -3.805 0.980 6.348 1.00 95.44 88 SER A O 1
ATOM 697 N N . TYR A 1 89 ? -5.899 1.760 6.129 1.00 94.56 89 TYR A N 1
ATOM 698 C CA . TYR A 1 89 ? -6.001 1.433 4.707 1.00 94.56 89 TYR A CA 1
ATOM 699 C C . TYR A 1 89 ? -5.027 2.246 3.859 1.00 94.56 89 TYR A C 1
ATOM 701 O O . TYR A 1 89 ? -4.432 1.704 2.925 1.00 94.56 89 TYR A O 1
ATOM 709 N N . HIS A 1 90 ? -4.822 3.519 4.201 1.00 92.50 90 HIS A N 1
ATOM 710 C CA . HIS A 1 90 ? -3.822 4.348 3.540 1.00 92.50 90 HIS A CA 1
ATOM 711 C C . HIS A 1 90 ? -2.396 3.838 3.800 1.00 92.50 90 HIS A C 1
ATOM 713 O O . HIS A 1 90 ? -1.604 3.711 2.867 1.00 92.50 90 HIS A O 1
ATOM 719 N N . THR A 1 91 ? -2.077 3.456 5.039 1.00 94.69 91 THR A N 1
ATOM 720 C CA . THR A 1 91 ? -0.772 2.878 5.394 1.00 94.69 91 THR A CA 1
ATOM 721 C C . THR A 1 91 ? -0.486 1.582 4.643 1.00 94.69 91 THR A C 1
ATOM 723 O O . THR A 1 91 ? 0.611 1.420 4.110 1.00 94.69 91 THR A O 1
ATOM 726 N N . ILE A 1 92 ? -1.475 0.692 4.528 1.00 94.50 92 ILE A N 1
ATOM 727 C CA . ILE A 1 92 ? -1.348 -0.532 3.726 1.00 94.50 92 ILE A CA 1
ATOM 728 C C . ILE A 1 92 ? -1.072 -0.178 2.260 1.00 94.50 92 ILE A C 1
ATOM 730 O O . ILE A 1 92 ? -0.225 -0.805 1.624 1.00 94.50 92 ILE A O 1
ATOM 734 N N . ALA A 1 93 ? -1.734 0.852 1.722 1.00 94.19 93 ALA A N 1
ATOM 735 C CA . ALA A 1 93 ? -1.502 1.277 0.348 1.00 94.19 93 ALA A CA 1
ATOM 736 C C . ALA A 1 93 ? -0.090 1.836 0.116 1.00 94.19 93 ALA A C 1
ATOM 738 O O . ALA A 1 93 ? 0.533 1.514 -0.899 1.00 94.19 93 ALA A O 1
ATOM 739 N N . MET A 1 94 ? 0.443 2.600 1.074 1.00 94.62 94 MET A N 1
ATOM 740 C CA . MET A 1 94 ? 1.831 3.074 1.048 1.00 94.62 94 MET A CA 1
ATOM 741 C C . MET A 1 94 ? 2.831 1.917 1.110 1.00 94.62 94 MET A C 1
ATOM 743 O O . MET A 1 94 ? 3.790 1.889 0.340 1.00 94.62 94 MET A O 1
ATOM 747 N N . GLN A 1 95 ? 2.597 0.932 1.980 1.00 95.19 95 GLN A N 1
ATOM 748 C CA . GLN A 1 95 ? 3.453 -0.251 2.065 1.00 95.19 95 GLN A CA 1
ATOM 749 C C . GLN A 1 95 ? 3.429 -1.046 0.754 1.00 95.19 95 GLN A C 1
ATOM 751 O O . GLN A 1 95 ? 4.479 -1.438 0.246 1.00 95.19 95 GLN A O 1
ATOM 756 N N . MET A 1 96 ? 2.244 -1.234 0.167 1.00 93.38 96 MET A N 1
ATOM 757 C CA . MET A 1 96 ? 2.110 -1.917 -1.117 1.00 93.38 96 MET A CA 1
ATOM 758 C C . MET A 1 96 ? 2.823 -1.169 -2.244 1.00 93.38 96 MET A C 1
ATOM 760 O O . MET A 1 96 ? 3.429 -1.807 -3.099 1.00 93.38 96 MET A O 1
ATOM 764 N N . MET A 1 97 ? 2.804 0.167 -2.244 1.00 94.44 97 MET A N 1
ATOM 765 C CA . MET A 1 97 ? 3.576 0.962 -3.205 1.00 94.44 97 MET A CA 1
ATOM 766 C C . MET A 1 97 ? 5.075 0.670 -3.077 1.00 94.44 97 MET A C 1
ATOM 768 O O . MET A 1 97 ? 5.733 0.442 -4.088 1.00 94.44 97 MET A O 1
ATOM 772 N N . GLY A 1 98 ? 5.609 0.627 -1.853 1.00 94.75 98 GLY A N 1
ATOM 773 C CA . GLY A 1 98 ? 7.013 0.283 -1.609 1.00 94.75 98 GLY A CA 1
ATOM 774 C C . GLY A 1 98 ? 7.378 -1.121 -2.103 1.00 94.75 98 GLY A C 1
ATOM 775 O O . GLY A 1 98 ? 8.407 -1.299 -2.759 1.00 94.75 98 GLY A O 1
ATOM 776 N N . ASN A 1 99 ? 6.503 -2.099 -1.863 1.00 93.50 99 ASN A N 1
ATOM 777 C CA . ASN A 1 99 ? 6.678 -3.466 -2.358 1.00 93.50 99 ASN A CA 1
ATOM 778 C C . ASN A 1 99 ? 6.613 -3.525 -3.890 1.00 93.50 99 ASN A C 1
ATOM 780 O O . ASN A 1 99 ? 7.476 -4.132 -4.513 1.00 93.50 99 ASN A O 1
ATOM 784 N N . THR A 1 100 ? 5.628 -2.852 -4.492 1.00 92.12 100 THR A N 1
ATOM 785 C CA . THR A 1 100 ? 5.443 -2.781 -5.950 1.00 92.12 100 THR A CA 1
ATOM 786 C C . THR A 1 100 ? 6.662 -2.156 -6.611 1.00 92.12 100 THR A C 1
ATOM 788 O O . THR A 1 100 ? 7.190 -2.707 -7.567 1.00 92.12 100 THR A O 1
ATOM 791 N N . ARG A 1 101 ? 7.162 -1.044 -6.062 1.00 92.25 101 ARG A N 1
ATOM 792 C CA . ARG A 1 101 ? 8.369 -0.378 -6.549 1.00 92.25 101 ARG A CA 1
ATOM 793 C C . ARG A 1 101 ? 9.588 -1.290 -6.455 1.00 92.25 101 ARG A C 1
ATOM 795 O O . ARG A 1 101 ? 10.283 -1.457 -7.444 1.00 92.25 101 ARG A O 1
ATOM 802 N N . THR A 1 102 ? 9.835 -1.891 -5.292 1.00 92.75 102 THR A N 1
ATOM 803 C CA . THR A 1 102 ? 10.977 -2.802 -5.099 1.00 92.75 102 THR A CA 1
ATOM 804 C C . THR A 1 102 ? 10.935 -3.963 -6.086 1.00 92.75 102 THR A C 1
ATOM 806 O O . THR A 1 102 ? 11.947 -4.304 -6.688 1.00 92.75 102 THR A O 1
ATOM 809 N N . ALA A 1 103 ? 9.760 -4.553 -6.275 1.00 89.12 103 ALA A N 1
ATOM 810 C CA . ALA A 1 103 ? 9.589 -5.682 -7.169 1.00 89.12 103 ALA A CA 1
ATOM 811 C C . ALA A 1 103 ? 9.693 -5.266 -8.653 1.00 89.12 103 ALA A C 1
ATOM 813 O O . ALA A 1 103 ? 10.216 -6.021 -9.466 1.00 89.12 103 ALA A O 1
ATOM 814 N N . MET A 1 104 ? 9.299 -4.038 -9.000 1.00 87.50 104 MET A N 1
ATOM 815 C CA . MET A 1 104 ? 9.493 -3.475 -10.338 1.00 87.50 104 MET A CA 1
ATOM 816 C C . MET A 1 104 ? 10.975 -3.193 -10.618 1.00 87.50 104 MET A C 1
ATOM 818 O O . MET A 1 104 ? 11.469 -3.549 -11.680 1.00 87.50 104 MET A O 1
ATOM 822 N N . GLU A 1 105 ? 11.712 -2.628 -9.657 1.00 87.69 105 GLU A N 1
ATOM 823 C CA . GLU A 1 105 ? 13.167 -2.450 -9.773 1.00 87.69 105 GLU A CA 1
ATOM 824 C C . GLU A 1 105 ? 13.900 -3.792 -9.881 1.00 87.69 105 GLU A C 1
ATOM 826 O O . GLU A 1 105 ? 14.820 -3.923 -10.683 1.00 87.69 105 GLU A O 1
ATOM 831 N N . ALA A 1 106 ? 13.463 -4.812 -9.137 1.00 87.56 106 ALA A N 1
ATOM 832 C CA . ALA A 1 106 ? 13.990 -6.166 -9.283 1.00 87.56 106 ALA A CA 1
ATOM 833 C C . ALA A 1 106 ? 13.733 -6.722 -10.693 1.00 87.56 106 ALA A C 1
ATOM 835 O O . ALA A 1 106 ? 14.639 -7.277 -11.305 1.00 87.56 106 ALA A O 1
ATOM 836 N N . GLY A 1 107 ? 12.531 -6.513 -11.235 1.00 82.00 107 GLY A N 1
ATOM 837 C CA . GLY A 1 107 ? 12.192 -6.921 -12.595 1.00 82.00 107 GLY A CA 1
ATOM 838 C C . GLY A 1 107 ? 13.018 -6.216 -13.676 1.00 82.00 107 GLY A C 1
ATOM 839 O O . GLY A 1 107 ? 13.406 -6.851 -14.649 1.00 82.00 107 GLY A O 1
ATOM 840 N N . LYS A 1 108 ? 13.368 -4.937 -13.491 1.00 83.88 108 LYS A N 1
ATOM 841 C CA . LYS A 1 108 ? 14.225 -4.189 -14.432 1.00 83.88 108 LYS A CA 1
ATOM 842 C C . LYS A 1 108 ? 15.655 -4.718 -14.517 1.00 83.88 108 LYS A C 1
ATOM 844 O O . LYS A 1 108 ? 16.293 -4.567 -15.557 1.00 83.88 108 LYS A O 1
ATOM 849 N N . VAL A 1 109 ? 16.172 -5.311 -13.438 1.00 85.94 109 VAL A N 1
ATOM 850 C CA . VAL A 1 109 ? 17.490 -5.970 -13.452 1.00 85.94 109 VAL A CA 1
ATOM 851 C C . VAL A 1 109 ? 17.467 -7.186 -14.385 1.00 85.94 109 VAL A C 1
ATOM 853 O O . VAL A 1 109 ? 18.449 -7.449 -15.082 1.00 85.94 109 VAL A O 1
ATOM 856 N N . ASP A 1 110 ? 16.325 -7.868 -14.475 1.00 81.94 110 ASP A N 1
ATOM 857 C CA . ASP A 1 110 ? 16.090 -8.963 -15.412 1.00 81.94 110 ASP A CA 1
ATOM 858 C C . ASP A 1 110 ? 15.740 -8.404 -16.803 1.00 81.94 110 ASP A C 1
ATOM 860 O O . ASP A 1 110 ? 14.587 -8.360 -17.237 1.00 81.94 110 ASP A O 1
ATOM 864 N N . SER A 1 111 ? 16.782 -7.968 -17.519 1.00 64.81 111 SER A N 1
ATOM 865 C CA . SER A 1 111 ? 16.685 -7.258 -18.806 1.00 64.81 111 SER A CA 1
ATOM 866 C C . SER A 1 111 ? 15.830 -7.933 -19.888 1.00 64.81 111 SER A C 1
ATOM 868 O O . SER A 1 111 ? 15.355 -7.242 -20.778 1.00 64.81 111 SER A O 1
ATOM 870 N N . GLU A 1 112 ? 15.582 -9.244 -19.824 1.00 68.00 112 GLU A N 1
ATOM 871 C CA . GLU A 1 112 ? 14.751 -9.953 -20.806 1.00 68.00 112 GLU A CA 1
ATOM 872 C C . GLU A 1 112 ? 13.252 -9.620 -20.678 1.00 68.00 112 GLU A C 1
ATOM 874 O O . GLU A 1 112 ? 12.543 -9.631 -21.683 1.00 68.00 112 GLU A O 1
ATOM 879 N N . ARG A 1 113 ? 12.767 -9.269 -19.476 1.00 64.62 113 ARG A N 1
ATOM 880 C CA . ARG A 1 113 ? 11.325 -9.095 -19.188 1.00 64.62 113 ARG A CA 1
ATOM 881 C C . ARG A 1 113 ? 10.840 -7.645 -19.214 1.00 64.62 113 ARG A C 1
ATOM 883 O O . ARG A 1 113 ? 9.661 -7.390 -19.428 1.00 64.62 113 ARG A O 1
ATOM 890 N N . PHE A 1 114 ? 11.747 -6.689 -19.026 1.00 72.25 114 PHE A N 1
ATOM 891 C CA . PHE A 1 114 ? 11.439 -5.255 -18.907 1.00 72.25 114 PHE A CA 1
ATOM 892 C C . PHE A 1 114 ? 11.832 -4.431 -20.147 1.00 72.25 114 PHE A C 1
ATOM 894 O O . PHE A 1 114 ? 12.053 -3.227 -20.066 1.00 72.25 114 PHE A O 1
ATOM 901 N N . THR A 1 115 ? 11.928 -5.063 -21.320 1.00 65.00 115 THR A N 1
ATOM 902 C CA . THR A 1 115 ? 12.305 -4.377 -22.574 1.00 65.00 115 THR A CA 1
ATOM 903 C C . THR A 1 115 ? 11.166 -3.601 -23.233 1.00 65.00 115 THR A C 1
ATOM 905 O O . THR A 1 115 ? 11.421 -2.705 -24.038 1.00 65.00 115 THR A O 1
ATOM 908 N N . ASN A 1 116 ? 9.917 -3.925 -22.902 1.00 74.69 116 ASN A N 1
ATOM 909 C CA . ASN A 1 116 ? 8.735 -3.345 -23.528 1.00 74.69 116 ASN A CA 1
ATOM 910 C C . ASN A 1 116 ? 8.020 -2.364 -22.600 1.00 74.69 116 ASN A C 1
ATOM 912 O O . ASN A 1 116 ? 8.194 -2.379 -21.383 1.00 74.69 116 ASN A O 1
ATOM 916 N N . ASN A 1 117 ? 7.162 -1.534 -23.194 1.00 77.88 117 ASN A N 1
ATOM 917 C CA . ASN A 1 117 ? 6.206 -0.750 -22.424 1.00 77.88 117 ASN A CA 1
ATOM 918 C C . ASN A 1 117 ? 5.312 -1.702 -21.628 1.00 77.88 117 ASN A C 1
ATOM 920 O O . ASN A 1 117 ? 4.581 -2.502 -22.214 1.00 77.88 117 ASN A O 1
ATOM 924 N N . LEU A 1 118 ? 5.355 -1.598 -20.305 1.00 78.50 118 LEU A N 1
ATOM 925 C CA . LEU A 1 118 ? 4.481 -2.357 -19.426 1.00 78.50 118 LEU A CA 1
ATOM 926 C C . LEU A 1 118 ? 3.293 -1.485 -19.050 1.00 78.50 118 LEU A C 1
ATOM 928 O O . LEU A 1 118 ? 3.443 -0.332 -18.647 1.00 78.50 118 LEU A O 1
ATOM 932 N N . PHE A 1 119 ? 2.105 -2.063 -19.164 1.00 80.75 119 PHE A N 1
ATOM 933 C CA . PHE A 1 119 ? 0.863 -1.489 -18.677 1.00 80.75 119 PHE A CA 1
ATOM 934 C C . PHE A 1 119 ? 0.092 -2.596 -17.970 1.00 80.75 119 PHE A C 1
ATOM 936 O O . PHE A 1 119 ? -0.300 -3.585 -18.588 1.00 80.75 119 PHE A O 1
ATOM 943 N N . PHE A 1 120 ? -0.115 -2.434 -16.670 1.00 79.56 120 PHE A N 1
ATOM 944 C CA . PHE A 1 120 ? -0.742 -3.438 -15.828 1.00 79.56 120 PHE A CA 1
ATOM 945 C C . PHE A 1 120 ? -1.779 -2.814 -14.915 1.00 79.56 120 PHE A C 1
ATOM 947 O O . PHE A 1 120 ? -1.499 -1.845 -14.210 1.00 79.56 120 PHE A O 1
ATOM 954 N N . ILE A 1 121 ? -2.960 -3.422 -14.884 1.00 79.00 121 ILE A N 1
ATOM 955 C CA . ILE A 1 121 ? -4.007 -3.144 -13.908 1.00 79.00 121 ILE A CA 1
ATOM 956 C C . ILE A 1 121 ? -4.393 -4.485 -13.299 1.00 79.00 121 ILE A C 1
ATOM 958 O O . ILE A 1 121 ? -4.832 -5.376 -14.024 1.00 79.00 121 ILE A O 1
ATOM 962 N N . SER A 1 122 ? -4.295 -4.614 -11.979 1.00 78.94 122 SER A N 1
ATOM 963 C CA . SER A 1 122 ? -4.912 -5.739 -11.280 1.00 78.94 122 SER A CA 1
ATOM 964 C C . SER A 1 122 ? -5.665 -5.289 -10.044 1.00 78.94 122 SER A C 1
ATOM 966 O O . SER A 1 122 ? -5.227 -4.431 -9.273 1.00 78.94 122 SER A O 1
ATOM 968 N N . GLN A 1 123 ? -6.832 -5.906 -9.903 1.00 75.69 123 GLN A N 1
ATOM 969 C CA . GLN A 1 123 ? -7.709 -5.842 -8.739 1.00 75.69 123 GLN A CA 1
ATOM 970 C C . GLN A 1 123 ? -7.924 -7.231 -8.134 1.00 75.69 123 GLN A C 1
ATOM 972 O O . GLN A 1 123 ? -8.618 -7.386 -7.129 1.00 75.69 123 GLN A O 1
ATOM 977 N N . THR A 1 124 ? -7.378 -8.264 -8.781 1.00 78.94 124 THR A N 1
ATOM 978 C CA . THR A 1 124 ? -7.585 -9.646 -8.384 1.00 78.94 124 THR A CA 1
ATOM 979 C C . THR A 1 124 ? -6.496 -10.066 -7.408 1.00 78.94 124 THR A C 1
ATOM 981 O O . THR A 1 124 ? -5.315 -9.835 -7.678 1.00 78.94 124 THR A O 1
ATOM 984 N N . PRO A 1 125 ? -6.868 -10.717 -6.298 1.00 84.88 125 PRO A N 1
ATOM 985 C CA . PRO A 1 125 ? -5.897 -11.250 -5.360 1.00 84.88 125 PRO A CA 1
ATOM 986 C C . PRO A 1 125 ? -5.007 -12.289 -6.041 1.00 84.88 125 PRO A C 1
ATOM 988 O O . PRO A 1 125 ? -5.503 -13.137 -6.785 1.00 84.88 125 PRO A O 1
ATOM 991 N N . GLY A 1 126 ? -3.713 -12.261 -5.739 1.00 85.00 126 GLY A N 1
ATOM 992 C CA . GLY A 1 126 ? -2.746 -13.214 -6.281 1.00 85.00 126 GLY A CA 1
ATOM 993 C C . GLY A 1 126 ? -1.529 -12.559 -6.936 1.00 85.00 126 GLY A C 1
ATOM 994 O O . GLY A 1 126 ? -1.290 -11.366 -6.746 1.00 85.00 126 GLY A O 1
ATOM 995 N N . PRO A 1 127 ? -0.715 -13.349 -7.654 1.00 83.69 127 PRO A N 1
ATOM 996 C CA . PRO A 1 127 ? 0.482 -12.856 -8.329 1.00 83.69 127 PRO A CA 1
ATOM 997 C C . PRO A 1 127 ? 0.159 -11.789 -9.382 1.00 83.69 127 PRO A C 1
ATOM 999 O O . PRO A 1 127 ? -0.809 -11.922 -10.136 1.00 83.69 127 PRO A O 1
ATOM 1002 N N . ALA A 1 128 ? 0.982 -10.743 -9.447 1.00 80.50 128 ALA A N 1
ATOM 1003 C CA . ALA A 1 128 ? 0.897 -9.701 -10.466 1.00 80.50 128 ALA A CA 1
ATOM 1004 C C . ALA A 1 128 ? 1.416 -10.211 -11.824 1.00 80.50 128 ALA A C 1
ATOM 1006 O O . ALA A 1 128 ? 2.563 -9.965 -12.199 1.00 80.50 128 ALA A O 1
ATOM 1007 N N . THR A 1 129 ? 0.560 -10.934 -12.544 1.00 75.94 129 THR A N 1
ATOM 1008 C CA . THR A 1 129 ? 0.860 -11.528 -13.857 1.00 75.94 129 THR A CA 1
ATOM 1009 C C . THR A 1 129 ? 0.241 -10.718 -14.995 1.00 75.94 129 THR A C 1
ATOM 1011 O O . THR A 1 129 ? -0.848 -10.160 -14.850 1.00 75.94 129 THR A O 1
ATOM 1014 N N . ALA A 1 130 ? 0.931 -10.635 -16.131 1.00 66.69 130 ALA A N 1
ATOM 1015 C CA . ALA A 1 130 ? 0.416 -10.032 -17.355 1.00 66.69 130 ALA A CA 1
ATOM 1016 C C . ALA A 1 130 ? -0.639 -10.913 -18.017 1.00 66.69 130 ALA A C 1
ATOM 1018 O O . ALA A 1 130 ? -0.893 -12.049 -17.619 1.00 66.69 130 ALA A O 1
ATOM 1019 N N . MET A 1 131 ? -1.276 -10.365 -19.054 1.00 63.94 131 MET A N 1
ATOM 1020 C CA . MET A 1 131 ? -2.241 -11.101 -19.874 1.00 63.94 131 MET A CA 1
ATOM 1021 C C . MET A 1 131 ? -1.632 -12.333 -20.562 1.00 63.94 131 MET A C 1
ATOM 1023 O O . MET A 1 131 ? -2.367 -13.253 -20.909 1.00 63.94 131 MET A O 1
ATOM 1027 N N . ASP A 1 132 ? -0.314 -12.357 -20.753 1.00 65.62 132 ASP A N 1
ATOM 1028 C CA . ASP A 1 132 ? 0.456 -13.498 -21.261 1.00 65.62 132 ASP A CA 1
ATOM 1029 C C . ASP A 1 132 ? 0.851 -14.507 -20.163 1.00 65.62 132 ASP A C 1
ATOM 1031 O O . ASP A 1 132 ? 1.374 -15.577 -20.472 1.00 65.62 132 ASP A O 1
ATOM 1035 N N . GLY A 1 133 ? 0.546 -14.213 -18.895 1.00 65.81 133 GLY A N 1
ATOM 1036 C CA . GLY A 1 133 ? 0.871 -15.051 -17.746 1.00 65.81 133 GLY A CA 1
ATOM 1037 C C . GLY A 1 133 ? 2.296 -14.878 -17.218 1.00 65.81 133 GLY A C 1
ATOM 1038 O O . GLY A 1 133 ? 2.666 -15.599 -16.291 1.00 65.81 133 GLY A O 1
ATOM 1039 N N . GLU A 1 134 ? 3.088 -13.946 -17.757 1.00 68.75 134 GLU A N 1
ATOM 1040 C CA . GLU A 1 134 ? 4.414 -13.640 -17.220 1.00 68.75 134 GLU A CA 1
ATOM 1041 C C . GLU A 1 134 ? 4.323 -12.711 -16.001 1.00 68.75 134 GLU A C 1
ATOM 1043 O O . GLU A 1 134 ? 3.463 -11.831 -15.915 1.00 68.75 134 GLU A O 1
ATOM 1048 N N . ASP A 1 135 ? 5.215 -12.906 -15.028 1.00 70.56 135 ASP A N 1
ATOM 1049 C CA . ASP A 1 135 ? 5.308 -12.036 -13.855 1.00 70.56 135 ASP A CA 1
ATOM 1050 C C . ASP A 1 135 ? 5.834 -10.654 -14.282 1.00 70.56 135 ASP A C 1
ATOM 1052 O O . ASP A 1 135 ? 7.036 -10.465 -14.466 1.00 70.56 135 ASP A O 1
ATOM 1056 N N . ILE A 1 136 ? 4.938 -9.668 -14.406 1.00 70.62 136 ILE A N 1
ATOM 1057 C CA . ILE A 1 136 ? 5.306 -8.273 -14.722 1.00 70.62 136 ILE A CA 1
ATOM 1058 C C . ILE A 1 136 ? 6.129 -7.682 -13.587 1.00 70.62 136 ILE A C 1
ATOM 1060 O O . ILE A 1 136 ? 7.021 -6.871 -13.799 1.00 70.62 136 ILE A O 1
ATOM 1064 N N . VAL A 1 137 ? 5.785 -8.053 -12.355 1.00 77.44 137 VAL A N 1
ATOM 1065 C CA . VAL A 1 137 ? 6.420 -7.537 -11.151 1.00 77.44 137 VAL A CA 1
ATOM 1066 C C . VAL A 1 137 ? 6.791 -8.738 -10.275 1.00 77.44 137 VAL A C 1
ATOM 1068 O O . VAL A 1 137 ? 5.950 -9.211 -9.502 1.00 77.44 137 VAL A O 1
ATOM 1071 N N . PRO A 1 138 ? 8.013 -9.286 -10.414 1.00 79.31 138 PRO A N 1
ATOM 1072 C CA . PRO A 1 138 ? 8.374 -10.571 -9.826 1.00 79.31 138 PRO A CA 1
ATOM 1073 C C . PRO A 1 138 ? 8.173 -10.582 -8.309 1.00 79.31 138 PRO A C 1
ATOM 1075 O O . PRO A 1 138 ? 8.683 -9.733 -7.579 1.00 79.31 138 PRO A O 1
ATOM 1078 N N . GLY A 1 139 ? 7.406 -11.562 -7.828 1.00 82.50 139 GLY A N 1
ATOM 1079 C CA . GLY A 1 139 ? 7.122 -11.744 -6.403 1.00 82.50 139 GLY A CA 1
ATOM 1080 C C . GLY A 1 139 ? 6.093 -10.777 -5.805 1.00 82.50 139 GLY A C 1
ATOM 1081 O O . GLY A 1 139 ? 5.793 -10.884 -4.612 1.00 82.50 139 GLY A O 1
ATOM 1082 N N . LEU A 1 140 ? 5.508 -9.865 -6.592 1.00 88.69 140 LEU A N 1
ATOM 1083 C CA . LEU A 1 140 ? 4.419 -9.024 -6.108 1.00 88.69 140 LEU A CA 1
ATOM 1084 C C . LEU A 1 140 ? 3.128 -9.844 -6.018 1.00 88.69 140 LEU A C 1
ATOM 1086 O O . LEU A 1 140 ? 2.590 -10.315 -7.018 1.00 88.69 140 LEU A O 1
ATOM 1090 N N . THR A 1 141 ? 2.609 -9.983 -4.801 1.00 90.12 141 THR A N 1
ATOM 1091 C CA . THR A 1 141 ? 1.320 -10.630 -4.536 1.00 90.12 141 THR A CA 1
ATOM 1092 C C . THR A 1 141 ? 0.325 -9.598 -4.030 1.00 90.12 141 THR A C 1
ATOM 1094 O O . THR A 1 141 ? 0.554 -8.923 -3.024 1.00 90.12 141 THR A O 1
ATOM 1097 N N . LEU A 1 142 ? -0.785 -9.456 -4.750 1.00 89.88 142 LEU A N 1
ATOM 1098 C CA . LEU A 1 142 ? -1.848 -8.541 -4.379 1.00 89.88 142 LEU A CA 1
ATOM 1099 C C . LEU A 1 142 ? -2.750 -9.203 -3.327 1.00 89.88 142 LEU A C 1
ATOM 1101 O O . LEU A 1 142 ? -3.227 -10.323 -3.541 1.00 89.88 142 LEU A O 1
ATOM 1105 N N . PRO A 1 143 ? -3.004 -8.532 -2.193 1.00 90.38 143 PRO A N 1
ATOM 1106 C CA . PRO A 1 143 ? -4.003 -8.960 -1.234 1.00 90.38 143 PRO A CA 1
ATOM 1107 C C . PRO A 1 143 ? -5.411 -8.699 -1.780 1.00 90.38 143 PRO A C 1
ATOM 1109 O O . PRO A 1 143 ? -5.606 -7.985 -2.764 1.00 90.38 143 PRO A O 1
ATOM 1112 N N . ASN A 1 144 ? -6.408 -9.254 -1.093 1.00 89.38 144 ASN A N 1
ATOM 1113 C CA . ASN A 1 144 ? -7.807 -8.929 -1.357 1.00 89.38 144 ASN A CA 1
ATOM 1114 C C . ASN A 1 144 ? -8.068 -7.426 -1.180 1.00 89.38 144 ASN A C 1
ATOM 1116 O O . ASN A 1 144 ? -7.441 -6.780 -0.339 1.00 89.38 144 ASN A O 1
ATOM 1120 N N . ASP A 1 145 ? -9.051 -6.901 -1.916 1.00 89.94 145 ASP A N 1
ATOM 1121 C CA . ASP A 1 145 ? -9.502 -5.506 -1.831 1.00 89.94 145 ASP A CA 1
ATOM 1122 C C . ASP A 1 145 ? -8.398 -4.479 -2.139 1.00 89.94 145 ASP A C 1
ATOM 1124 O O . ASP A 1 145 ? -8.331 -3.413 -1.513 1.00 89.94 145 ASP A O 1
ATOM 1128 N N . PHE A 1 146 ? -7.529 -4.783 -3.102 1.00 90.44 146 PHE A N 1
ATOM 1129 C CA . PHE A 1 146 ? -6.420 -3.914 -3.463 1.00 90.44 146 PHE A CA 1
ATOM 1130 C C . PHE A 1 146 ? -6.352 -3.666 -4.969 1.00 90.44 146 PHE A C 1
ATOM 1132 O O . PHE A 1 146 ? -6.512 -4.577 -5.771 1.00 90.44 146 PHE A O 1
ATOM 1139 N N . TYR A 1 147 ? -6.091 -2.416 -5.338 1.00 89.50 147 TYR A N 1
ATOM 1140 C CA . TYR A 1 147 ? -5.908 -1.957 -6.707 1.00 89.50 147 TYR A CA 1
ATOM 1141 C C . TYR A 1 147 ? -4.455 -1.536 -6.901 1.00 89.50 147 TYR A C 1
ATOM 1143 O O . TYR A 1 147 ? -3.968 -0.642 -6.197 1.00 89.50 147 TYR A O 1
ATOM 1151 N N . VAL A 1 148 ? -3.778 -2.145 -7.874 1.00 90.69 148 VAL A N 1
ATOM 1152 C CA . VAL A 1 148 ? -2.465 -1.693 -8.343 1.00 90.69 148 VAL A CA 1
ATOM 1153 C C . VAL A 1 148 ? -2.543 -1.396 -9.831 1.00 90.69 148 VAL A C 1
ATOM 1155 O O . VAL A 1 148 ? -3.039 -2.199 -10.621 1.00 90.69 148 VAL A O 1
ATOM 1158 N N . TYR A 1 149 ? -2.011 -0.240 -10.200 1.00 89.69 149 TYR A N 1
ATOM 1159 C CA . TYR A 1 149 ? -1.709 0.126 -11.570 1.00 89.69 149 TYR A CA 1
ATOM 1160 C C . TYR A 1 149 ? -0.209 0.348 -11.692 1.00 89.69 149 TYR A C 1
ATOM 1162 O O . TYR A 1 149 ? 0.347 1.108 -10.900 1.00 89.69 149 TYR A O 1
ATOM 1170 N N . VAL A 1 150 ? 0.426 -0.297 -12.663 1.00 90.00 150 VAL A N 1
ATOM 1171 C CA . VAL A 1 150 ? 1.845 -0.111 -12.977 1.00 90.00 150 VAL A CA 1
ATOM 1172 C C . VAL A 1 150 ? 1.970 0.229 -14.450 1.00 90.00 150 VAL A C 1
ATOM 1174 O O . VAL A 1 150 ? 1.401 -0.441 -15.310 1.00 90.00 150 VAL A O 1
ATOM 1177 N N . PHE A 1 151 ? 2.736 1.269 -14.726 1.00 90.12 151 PHE A N 1
ATOM 1178 C CA . PHE A 1 151 ? 3.160 1.656 -16.052 1.00 90.12 151 PHE A CA 1
ATOM 1179 C C . PHE A 1 151 ? 4.675 1.834 -16.047 1.00 90.12 151 PHE A C 1
ATOM 1181 O O . PHE A 1 151 ? 5.219 2.493 -15.159 1.00 90.12 151 PHE A O 1
ATOM 1188 N N . HIS A 1 152 ? 5.332 1.246 -17.039 1.00 90.00 152 HIS A N 1
ATOM 1189 C CA . HIS A 1 152 ? 6.757 1.401 -17.285 1.00 90.00 152 HIS A CA 1
ATOM 1190 C C . HIS A 1 152 ? 6.975 1.660 -18.776 1.00 90.00 152 HIS A C 1
ATOM 1192 O O . HIS A 1 152 ? 6.430 0.942 -19.613 1.00 90.00 152 HIS A O 1
ATOM 1198 N N . ASN A 1 153 ? 7.765 2.674 -19.107 1.00 90.50 153 ASN A N 1
ATOM 1199 C CA . ASN A 1 153 ? 8.122 3.035 -20.472 1.00 90.50 153 ASN A CA 1
ATOM 1200 C C . ASN A 1 153 ? 9.649 3.120 -20.603 1.00 90.50 153 ASN A C 1
ATOM 1202 O O . ASN A 1 153 ? 10.228 4.165 -20.293 1.00 90.50 153 ASN A O 1
ATOM 1206 N N . PRO A 1 154 ? 10.317 2.058 -21.087 1.00 87.25 154 PRO A N 1
ATOM 1207 C CA . PRO A 1 154 ? 11.764 2.069 -21.284 1.00 87.25 154 PRO A CA 1
ATOM 1208 C C . PRO A 1 154 ? 12.199 2.930 -22.483 1.00 87.25 154 PRO A C 1
ATOM 1210 O O . PRO A 1 154 ? 13.364 3.301 -22.585 1.00 87.25 154 PRO A O 1
ATOM 1213 N N . GLY A 1 155 ? 11.279 3.294 -23.387 1.00 89.94 155 GLY A N 1
ATOM 1214 C CA . GLY A 1 155 ? 11.546 4.156 -24.549 1.00 89.94 155 GLY A CA 1
ATOM 1215 C C . GLY A 1 155 ? 11.582 5.655 -24.228 1.00 89.94 155 GLY A C 1
ATOM 1216 O O . GLY A 1 155 ? 11.564 6.496 -25.127 1.00 89.94 155 GLY A O 1
ATOM 1217 N N . CYS A 1 156 ? 11.579 6.003 -22.950 1.00 91.50 156 CYS A N 1
ATOM 1218 C CA . CYS A 1 156 ? 11.473 7.359 -22.453 1.00 91.50 156 CYS A CA 1
ATOM 1219 C C . CYS A 1 156 ? 12.836 8.074 -22.513 1.00 91.50 156 CYS A C 1
ATOM 1221 O O . CYS A 1 156 ? 13.720 7.782 -21.718 1.00 91.50 156 CYS A O 1
ATOM 1223 N N . GLN A 1 157 ? 13.023 8.970 -23.493 1.00 92.44 157 GLN A N 1
ATOM 1224 C CA . GLN A 1 157 ? 14.337 9.570 -23.817 1.00 92.44 157 GLN A CA 1
ATOM 1225 C C . GLN A 1 157 ? 14.405 11.100 -23.698 1.00 92.44 157 GLN A C 1
ATOM 1227 O O . GLN A 1 157 ? 15.463 11.689 -23.905 1.00 92.44 157 GLN A O 1
ATOM 1232 N N . PHE A 1 158 ? 13.281 11.773 -23.446 1.00 93.56 158 PHE A N 1
ATOM 1233 C CA . PHE A 1 158 ? 13.235 13.233 -23.338 1.00 93.56 158 PHE A CA 1
ATOM 1234 C C . PHE A 1 158 ? 12.945 13.657 -21.903 1.00 93.56 158 PHE A C 1
ATOM 1236 O O . PHE A 1 158 ? 12.189 12.992 -21.196 1.00 93.56 158 PHE A O 1
ATOM 1243 N N . VAL A 1 159 ? 13.517 14.788 -21.489 1.00 93.38 159 VAL A N 1
ATOM 1244 C CA . VAL A 1 159 ? 13.319 15.346 -20.146 1.00 93.38 159 VAL A CA 1
ATOM 1245 C C . VAL A 1 159 ? 11.827 15.498 -19.861 1.00 93.38 159 VAL A C 1
ATOM 1247 O O . VAL A 1 159 ? 11.084 16.106 -20.633 1.00 93.38 159 VAL A O 1
ATOM 1250 N N . GLY A 1 160 ? 11.388 14.925 -18.747 1.00 90.75 160 GLY A N 1
ATOM 1251 C CA . GLY A 1 160 ? 9.999 14.982 -18.305 1.00 90.75 160 GLY A CA 1
ATOM 1252 C C . GLY A 1 160 ? 9.065 13.942 -18.911 1.00 90.75 160 GLY A C 1
ATOM 1253 O O . GLY A 1 160 ? 7.900 13.873 -18.517 1.00 90.75 160 GLY A O 1
ATOM 1254 N N . CYS A 1 161 ? 9.564 13.089 -19.804 1.00 94.12 161 CYS A N 1
ATOM 1255 C CA . CYS A 1 161 ? 8.878 11.852 -20.132 1.00 94.12 161 CYS A CA 1
ATOM 1256 C C . CYS A 1 161 ? 8.718 10.990 -18.862 1.00 94.12 161 CYS A C 1
ATOM 1258 O O . CYS A 1 161 ? 9.606 10.948 -18.014 1.00 94.12 161 CYS A O 1
ATOM 1260 N N . MET A 1 162 ? 7.587 10.302 -18.720 1.00 93.19 162 MET A N 1
ATOM 1261 C CA . MET A 1 162 ? 7.304 9.434 -17.575 1.00 93.19 162 MET A CA 1
ATOM 1262 C C . MET A 1 162 ? 7.879 8.034 -17.821 1.00 93.19 162 MET A C 1
ATOM 1264 O O . MET A 1 162 ? 7.392 7.319 -18.696 1.00 93.19 162 MET A O 1
ATOM 1268 N N . GLU A 1 163 ? 8.912 7.667 -17.061 1.00 92.75 163 GLU A N 1
ATOM 1269 C CA . GLU A 1 163 ? 9.550 6.345 -17.122 1.00 92.75 163 GLU A CA 1
ATOM 1270 C C . GLU A 1 163 ? 8.730 5.319 -16.353 1.00 92.75 163 GLU A C 1
ATOM 1272 O O . GLU A 1 163 ? 8.424 4.252 -16.871 1.00 92.75 163 GLU A O 1
ATOM 1277 N N . ASP A 1 164 ? 8.353 5.666 -15.122 1.00 93.06 164 ASP A N 1
ATOM 1278 C CA . ASP A 1 164 ? 7.605 4.791 -14.235 1.00 93.06 164 ASP A CA 1
ATOM 1279 C C . ASP A 1 164 ? 6.423 5.525 -13.637 1.00 93.06 164 ASP A C 1
ATOM 1281 O O . ASP A 1 164 ? 6.514 6.691 -13.239 1.00 93.06 164 ASP A O 1
ATOM 1285 N N . TYR A 1 165 ? 5.318 4.810 -13.505 1.00 93.81 165 TYR A N 1
ATOM 1286 C CA . TYR A 1 165 ? 4.135 5.328 -12.856 1.00 93.81 165 TYR A CA 1
ATOM 1287 C C . TYR A 1 165 ? 3.371 4.208 -12.175 1.00 93.81 165 TYR A C 1
ATOM 1289 O O . TYR A 1 165 ? 2.915 3.260 -12.808 1.00 93.81 165 TYR A O 1
ATOM 1297 N N . VAL A 1 166 ? 3.229 4.322 -10.861 1.00 93.44 166 VAL A N 1
ATOM 1298 C CA . VAL A 1 166 ? 2.562 3.327 -10.031 1.00 93.44 166 VAL A CA 1
ATOM 1299 C C . VAL A 1 166 ? 1.456 4.006 -9.246 1.00 93.44 166 VAL A C 1
ATOM 1301 O O . VAL A 1 166 ? 1.688 5.001 -8.563 1.00 93.44 166 VAL A O 1
ATOM 1304 N N . ILE A 1 167 ? 0.252 3.447 -9.297 1.00 93.25 167 ILE A N 1
ATOM 1305 C CA . ILE A 1 167 ? -0.836 3.811 -8.392 1.00 93.25 167 ILE A CA 1
ATOM 1306 C C . ILE A 1 167 ? -1.151 2.603 -7.530 1.00 93.25 167 ILE A C 1
ATOM 1308 O O . ILE A 1 167 ? -1.448 1.529 -8.048 1.00 93.25 167 ILE A O 1
ATOM 1312 N N . THR A 1 168 ? -1.186 2.803 -6.220 1.00 93.69 168 THR A N 1
ATOM 1313 C CA . THR A 1 168 ? -1.705 1.810 -5.285 1.00 93.69 168 THR A CA 1
ATOM 1314 C C . THR A 1 168 ? -2.881 2.373 -4.502 1.00 93.69 168 THR A C 1
ATOM 1316 O O . THR A 1 168 ? -2.910 3.543 -4.103 1.00 93.69 168 THR A O 1
ATOM 1319 N N . ARG A 1 169 ? -3.895 1.538 -4.285 1.00 92.88 169 ARG A N 1
ATOM 1320 C CA . ARG A 1 169 ? -5.084 1.902 -3.520 1.00 92.88 169 ARG A CA 1
ATOM 1321 C C . ARG A 1 169 ? -5.653 0.682 -2.819 1.00 92.88 169 ARG A C 1
ATOM 1323 O O . ARG A 1 169 ? -5.859 -0.359 -3.429 1.00 92.88 169 ARG A O 1
ATOM 1330 N N . HIS A 1 170 ? -6.025 0.866 -1.560 1.00 93.69 170 HIS A N 1
ATOM 1331 C CA . HIS A 1 170 ? -6.920 -0.063 -0.888 1.00 93.69 170 HIS A CA 1
ATOM 1332 C C . HIS A 1 170 ? -8.370 0.264 -1.273 1.00 93.69 170 HIS A C 1
ATOM 1334 O O . HIS A 1 170 ? -8.782 1.421 -1.199 1.00 93.69 170 HIS A O 1
ATOM 1340 N N . CYS A 1 171 ? -9.178 -0.727 -1.640 1.00 91.44 171 CYS A N 1
ATOM 1341 C CA . CYS A 1 171 ? -10.512 -0.500 -2.208 1.00 91.44 171 CYS A CA 1
ATOM 1342 C C . CYS A 1 171 ? -11.506 0.158 -1.250 1.00 91.44 171 CYS A C 1
ATOM 1344 O O . CYS A 1 171 ? -12.404 0.882 -1.670 1.00 91.44 171 CYS A O 1
ATOM 1346 N N . LYS A 1 172 ? -11.288 -0.020 0.054 1.00 91.88 172 LYS A N 1
ATOM 1347 C CA . LYS A 1 172 ? -12.045 0.658 1.120 1.00 91.88 172 LYS A CA 1
ATOM 1348 C C . LYS A 1 172 ? -11.526 2.062 1.463 1.00 91.88 172 LYS A C 1
ATOM 1350 O O . LYS A 1 172 ? -12.130 2.726 2.295 1.00 91.88 172 LYS A O 1
ATOM 1355 N N . SER A 1 173 ? -10.413 2.500 0.872 1.00 90.75 173 SER A N 1
ATOM 1356 C CA . SER A 1 173 ? -9.886 3.857 1.046 1.00 90.75 173 SER A CA 1
ATOM 1357 C C . SER A 1 173 ? -10.407 4.780 -0.059 1.00 90.75 173 SER A C 1
ATOM 1359 O O . SER A 1 173 ? -10.460 4.401 -1.236 1.00 90.75 173 SER A O 1
ATOM 1361 N N . GLY A 1 174 ? -10.763 6.011 0.322 1.00 88.19 174 GLY A N 1
ATOM 1362 C CA . GLY A 1 174 ? -11.048 7.112 -0.607 1.00 88.19 174 GLY A CA 1
ATOM 1363 C C . GLY A 1 174 ? -9.788 7.773 -1.180 1.00 88.19 174 GLY A C 1
ATOM 1364 O O . GLY A 1 174 ? -9.882 8.697 -1.989 1.00 88.19 174 GLY A O 1
ATOM 1365 N N . GLN A 1 175 ? -8.606 7.308 -0.774 1.00 91.50 175 GLN A N 1
ATOM 1366 C CA . GLN A 1 175 ? -7.314 7.860 -1.156 1.00 91.50 175 GLN A CA 1
ATOM 1367 C C . GLN A 1 175 ? -6.458 6.812 -1.869 1.00 91.50 175 GLN A C 1
ATOM 1369 O O . GLN A 1 175 ? -6.581 5.606 -1.646 1.00 91.50 175 GLN A O 1
ATOM 1374 N N . ARG A 1 176 ? -5.559 7.288 -2.729 1.00 93.44 176 ARG A N 1
ATOM 1375 C CA . ARG A 1 176 ? -4.541 6.479 -3.405 1.00 93.44 176 ARG A CA 1
ATOM 1376 C C . ARG A 1 176 ? -3.157 7.079 -3.201 1.00 93.44 176 ARG A C 1
ATOM 1378 O O . ARG A 1 176 ? -3.023 8.268 -2.899 1.00 93.44 176 ARG A O 1
ATOM 1385 N N . VAL A 1 177 ? -2.143 6.248 -3.384 1.00 95.44 177 VAL A N 1
ATOM 1386 C CA . VAL A 1 177 ? -0.741 6.660 -3.395 1.00 95.44 177 VAL A CA 1
ATOM 1387 C C . VAL A 1 177 ? -0.254 6.570 -4.830 1.00 95.44 177 VAL A C 1
ATOM 1389 O O . VAL A 1 177 ? -0.519 5.578 -5.511 1.00 95.44 177 VAL A O 1
ATOM 1392 N N . ILE A 1 178 ? 0.399 7.626 -5.302 1.00 95.44 178 ILE A N 1
ATOM 1393 C CA . ILE A 1 178 ? 0.923 7.703 -6.664 1.00 95.44 178 ILE A CA 1
ATOM 1394 C C . ILE A 1 178 ? 2.431 7.868 -6.572 1.00 95.44 178 ILE A C 1
ATOM 1396 O O . ILE A 1 178 ? 2.911 8.830 -5.981 1.00 95.44 178 ILE A O 1
ATOM 1400 N N . TYR A 1 179 ? 3.170 6.950 -7.174 1.00 96.38 179 TYR A N 1
ATOM 1401 C CA . TYR A 1 179 ? 4.589 7.101 -7.451 1.00 96.38 179 TYR A CA 1
ATOM 1402 C C . TYR A 1 179 ? 4.751 7.411 -8.931 1.00 96.38 179 TYR A C 1
ATOM 1404 O O . TYR A 1 179 ? 4.133 6.765 -9.776 1.00 96.38 179 TYR A O 1
ATOM 1412 N N . SER A 1 180 ? 5.578 8.397 -9.246 1.00 95.56 180 SER A N 1
ATOM 1413 C CA . SER A 1 180 ? 5.962 8.667 -10.622 1.00 95.56 180 SER A CA 1
ATOM 1414 C C . SER A 1 180 ? 7.431 9.033 -10.701 1.00 95.56 180 SER A C 1
ATOM 1416 O O . SER A 1 180 ? 7.939 9.796 -9.877 1.00 95.56 180 SER A O 1
ATOM 1418 N N . LYS A 1 181 ? 8.107 8.482 -11.700 1.00 95.38 181 LYS A N 1
ATOM 1419 C CA . LYS A 1 181 ? 9.483 8.803 -12.041 1.00 95.38 181 LYS A CA 1
ATOM 1420 C C . LYS A 1 181 ? 9.499 9.341 -13.455 1.00 95.38 181 LYS A C 1
ATOM 1422 O O . LYS A 1 181 ? 8.966 8.713 -14.371 1.00 95.38 181 LYS A O 1
ATOM 1427 N N . ALA A 1 182 ? 10.094 10.511 -13.616 1.00 94.88 182 ALA A N 1
ATOM 1428 C CA . ALA A 1 182 ? 10.256 11.127 -14.916 1.00 94.88 182 ALA A CA 1
ATOM 1429 C C . ALA A 1 182 ? 11.734 11.189 -15.297 1.00 94.88 182 ALA A C 1
ATOM 1431 O O . ALA A 1 182 ? 12.59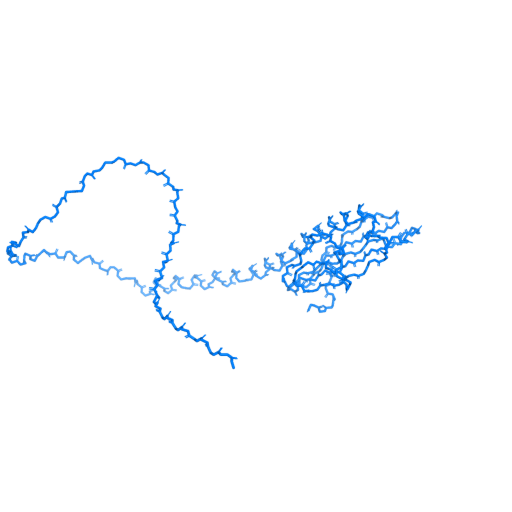4 11.437 -14.447 1.00 94.88 182 ALA A O 1
ATOM 1432 N N . HIS A 1 183 ? 12.003 10.982 -16.583 1.00 93.88 183 HIS A N 1
ATOM 1433 C CA . HIS A 1 183 ? 13.336 11.022 -17.162 1.00 93.88 183 HIS A CA 1
ATOM 1434 C C . HIS A 1 183 ? 13.985 12.374 -16.857 1.00 93.88 183 HIS A C 1
ATOM 1436 O O . HIS A 1 183 ? 13.390 13.425 -17.119 1.00 93.88 183 HIS A O 1
ATOM 1442 N N . ASP A 1 184 ? 15.163 12.336 -16.238 1.00 91.88 184 ASP A N 1
ATOM 1443 C CA . ASP A 1 184 ? 15.961 13.491 -15.800 1.00 91.88 184 ASP A CA 1
ATOM 1444 C C . ASP A 1 184 ? 15.291 14.490 -14.833 1.00 91.88 184 ASP A C 1
ATOM 1446 O O . ASP A 1 184 ? 15.917 15.472 -14.439 1.00 91.88 184 ASP A O 1
ATOM 1450 N N . MET A 1 185 ? 14.050 14.255 -14.391 1.00 92.31 185 MET A N 1
ATOM 1451 C CA . MET A 1 185 ? 13.364 15.115 -13.406 1.00 92.31 185 MET A CA 1
ATOM 1452 C C . MET A 1 185 ? 13.261 14.475 -12.016 1.00 92.31 185 MET A C 1
ATOM 1454 O O . MET A 1 185 ? 12.783 15.106 -11.073 1.00 92.31 185 MET A O 1
ATOM 1458 N N . GLY A 1 186 ? 13.728 13.233 -11.880 1.00 92.12 186 GLY A N 1
ATOM 1459 C CA . GLY A 1 186 ? 13.739 12.498 -10.624 1.00 92.12 186 GLY A CA 1
ATOM 1460 C C . GLY A 1 186 ? 12.407 11.824 -10.302 1.00 92.12 186 GLY A C 1
ATOM 1461 O O . GLY A 1 186 ? 11.590 11.520 -11.174 1.00 92.12 186 GLY A O 1
ATOM 1462 N N . GLU A 1 187 ? 12.219 11.544 -9.017 1.00 95.19 187 GLU A N 1
ATOM 1463 C CA . GLU A 1 187 ? 11.090 10.776 -8.501 1.00 95.19 187 GLU A CA 1
ATOM 1464 C C . GLU A 1 187 ? 10.174 11.642 -7.648 1.00 95.19 187 GLU A C 1
ATOM 1466 O O . GLU A 1 187 ? 10.624 12.472 -6.859 1.00 95.19 187 GLU A O 1
ATOM 1471 N N . THR A 1 188 ? 8.875 11.392 -7.753 1.00 95.06 188 THR A N 1
ATOM 1472 C CA . THR A 1 188 ? 7.861 12.034 -6.924 1.00 95.06 188 THR A CA 1
ATOM 1473 C C . THR A 1 188 ? 6.897 10.992 -6.374 1.00 95.06 188 THR A C 1
ATOM 1475 O O . THR A 1 188 ? 6.499 10.048 -7.059 1.00 95.06 188 THR A O 1
ATOM 1478 N N . VAL A 1 189 ? 6.519 11.164 -5.108 1.00 95.19 189 VAL A N 1
ATOM 1479 C CA . VAL A 1 189 ? 5.481 10.366 -4.454 1.00 95.19 189 VAL A CA 1
ATOM 1480 C C . VAL A 1 189 ? 4.407 11.315 -3.954 1.00 95.19 189 VAL A C 1
ATOM 1482 O O . VAL A 1 189 ? 4.677 12.198 -3.140 1.00 95.19 189 VAL A O 1
ATOM 1485 N N . VAL A 1 190 ? 3.186 11.129 -4.437 1.00 94.12 190 VAL A N 1
ATOM 1486 C CA . VAL A 1 190 ? 2.011 11.880 -4.008 1.00 94.12 190 VAL A CA 1
ATOM 1487 C C . VAL A 1 190 ? 1.177 10.992 -3.098 1.00 94.12 190 VAL A C 1
ATOM 1489 O O . VAL A 1 190 ? 0.595 9.989 -3.519 1.00 94.12 190 VAL A O 1
ATOM 1492 N N . TYR A 1 191 ? 1.109 11.396 -1.836 1.00 91.88 191 TYR A N 1
ATOM 1493 C CA . TYR A 1 191 ? 0.226 10.807 -0.839 1.00 91.88 191 TYR A CA 1
ATOM 1494 C C . TYR A 1 191 ? -1.148 11.484 -0.895 1.00 91.88 191 TYR A C 1
ATOM 1496 O O . TYR A 1 191 ? -1.263 12.647 -1.279 1.00 91.88 191 TYR A O 1
ATOM 1504 N N . ASN A 1 192 ? -2.192 10.766 -0.480 1.00 86.06 192 ASN A N 1
ATOM 1505 C CA . AS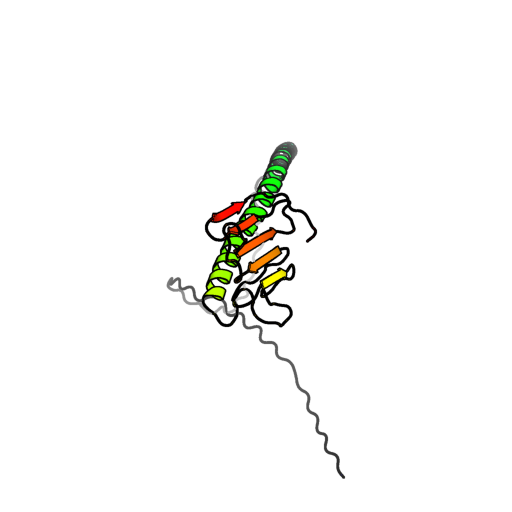N A 1 192 ? -3.561 11.285 -0.359 1.00 86.06 192 ASN A CA 1
ATOM 1506 C C . ASN A 1 192 ? -4.173 11.836 -1.657 1.00 86.06 192 ASN A C 1
ATOM 1508 O O . ASN A 1 192 ? -5.029 12.721 -1.615 1.00 86.06 192 ASN A O 1
ATOM 1512 N N . ALA A 1 193 ? -3.780 11.310 -2.818 1.00 81.69 193 ALA A N 1
ATOM 1513 C CA . ALA A 1 193 ? -4.453 11.672 -4.056 1.00 81.69 193 ALA A CA 1
ATOM 1514 C C . ALA A 1 193 ? -5.905 11.165 -4.014 1.00 81.69 193 ALA A C 1
ATOM 1516 O O . ALA A 1 193 ? -6.158 10.030 -3.597 1.00 81.69 193 ALA A O 1
ATOM 1517 N N . ALA A 1 194 ? -6.858 11.989 -4.458 1.00 81.31 194 ALA A N 1
ATOM 1518 C CA . ALA A 1 194 ? -8.258 11.585 -4.542 1.00 81.31 194 ALA A CA 1
ATOM 1519 C C . ALA A 1 194 ? -8.384 10.333 -5.421 1.00 81.31 194 ALA A C 1
ATOM 1521 O O . ALA A 1 194 ? -7.853 10.285 -6.541 1.00 81.31 194 ALA A O 1
ATOM 1522 N N . ALA A 1 195 ? -9.048 9.301 -4.902 1.00 76.12 195 ALA A N 1
ATOM 1523 C CA . ALA A 1 195 ? -9.281 8.082 -5.653 1.00 76.12 195 ALA A CA 1
ATOM 1524 C C . ALA A 1 195 ? -10.425 8.299 -6.655 1.00 76.12 195 ALA A C 1
ATOM 1526 O O . ALA A 1 195 ? -11.595 8.330 -6.285 1.00 76.12 195 ALA A O 1
ATOM 1527 N N . GLY A 1 196 ? -10.082 8.451 -7.933 1.00 69.00 196 GLY A N 1
ATOM 1528 C CA . GLY A 1 196 ? -11.027 8.264 -9.035 1.00 69.00 196 GLY A CA 1
ATOM 1529 C C . GLY A 1 196 ? -11.100 6.789 -9.446 1.00 69.00 196 GLY A C 1
ATOM 1530 O O . GLY A 1 196 ? -10.100 6.077 -9.338 1.00 69.00 196 GLY A O 1
ATOM 1531 N N . GLY A 1 197 ? -12.261 6.345 -9.934 1.00 64.44 197 GLY A N 1
ATOM 1532 C CA . GLY A 1 197 ? -12.479 4.986 -10.450 1.00 64.44 197 GLY A CA 1
ATOM 1533 C C . GLY A 1 197 ? -12.958 3.968 -9.408 1.00 64.44 197 GLY A C 1
ATOM 1534 O O . GLY A 1 197 ? -12.831 4.168 -8.196 1.00 64.44 197 GLY A O 1
ATOM 1535 N N . SER A 1 198 ? -13.535 2.871 -9.894 1.00 64.81 198 SER A N 1
ATOM 1536 C CA . SER A 1 198 ? -13.992 1.737 -9.090 1.00 64.81 198 SER A CA 1
ATOM 1537 C C . SER A 1 198 ? -12.849 0.749 -8.836 1.00 64.81 198 SER A C 1
ATOM 1539 O O . SER A 1 198 ? -12.126 0.366 -9.759 1.00 64.81 198 SER A O 1
ATOM 1541 N N . CYS A 1 199 ? -12.709 0.346 -7.575 1.00 72.88 199 CYS A N 1
ATOM 1542 C CA . CYS A 1 199 ? -12.541 -1.074 -7.306 1.00 72.88 199 CYS A CA 1
ATOM 1543 C C . CYS A 1 199 ? -13.915 -1.742 -7.486 1.00 72.88 199 CYS A C 1
ATOM 1545 O O . CYS A 1 199 ? -13.952 -2.924 -7.840 1.00 72.88 199 CYS A O 1
#

Foldseek 3Di:
DDDDDDDDDDDDDDDDDDDDDDDDDDDDDDDDDDDDDDDDDDDDDPPPPPPPPPPPDDDPVNVVVVVVVVVVVVVVVVVVVVVVVQVVQLVVQVVLVVLQVVQQVVVVVVVVQQVAWDWAKDQDFAARADPVRHRNRPPRTDDHQKIKIWTAHPVQDDFFAWGIWIWIGRQPHQFIWIWTQTDPPGIDIDGRDGDDDHD

Secondary structure (DSSP, 8-state):
--------------------------------------------------------PPPHHHHHHHHHHHHHHHHHHHHHHHHHHHHHHHHHHHHHHHHHHHHHHHHHHSTTTSSS-EEEEE-SSEE-B-TTS-BSSTT-EEPTTEEEEEEE-TT--STT-EEEEEEEEETT-SEEEEEEEETTTEEEEEEEEE--S--

pLDDT: mean 77.66, std 18.53, range [39.59, 98.06]